Protein AF-A0A7S2M5R1-F1 (afdb_monomer_lite)

pLDDT: mean 70.72, std 20.86, range [34.5, 96.44]

Foldseek 3Di:
DPPPDPQPVVSVVVVVCVVCPHPPRDDPPDDDPDDPVPPCLPLNVLVVLLVVLQCQLVDDDPDDCVDPVNVVRNVVSVVVSVVSVVVSLVVLLDDPPPPDDPPDPDQPDDDPPQSSLCSLLSLLQVLSNDLVNSLVVCVVPVVSQPDAGSVRDGSLCSLCVHPPDDDDDDDDDDPDPPPPSPPSSNCSSVVD

Radius of gyration: 20.77 Å; chains: 1; bounding box: 58×42×58 Å

Secondary structure (DSSP, 8-state):
--TTSPPPHHHHHHHHHHHTTGGG-----------TTSS--HHHHHHHHHHHHHHHHT---SS-TTSHHHHHHHHHHHHHHHHHHHHHHHHHS----TT-----TTS----TTTTTTTHHHHHHHTS---HHHHHHHHHH-HHHHT---TTS--HHHHHTTTT--S---S-S------TTS-HHHHHHHHH-

Sequence (192 aa):
DDCEQPLGPTAEFVKLLVDKGGASAQPSARGERRSPEDDDDVLAMLYRRFVRQFDQSERFFEGDNSRPEVVSHREKFKNAAVNTFNIIELLLRQPKTTGAAPSSPGGAAGNDGDLDYLLVHNAVRSGTCAPDLLRYIVETNLEKVAEKDSRGNLPLHYAAGYGESTTSNGDSAPVASPEAYSKYVIDELLYA

Structure (mmCIF, N/CA/C/O backbone):
data_AF-A0A7S2M5R1-F1
#
_entry.id   AF-A0A7S2M5R1-F1
#
loop_
_atom_site.group_PDB
_atom_site.id
_atom_site.type_symbol
_atom_site.label_atom_id
_atom_site.label_alt_id
_atom_site.label_comp_id
_atom_site.label_asym_id
_atom_site.label_entity_id
_atom_site.label_seq_id
_atom_site.pdbx_PDB_ins_code
_atom_site.Cartn_x
_atom_site.Cartn_y
_atom_site.Cartn_z
_atom_site.occupancy
_atom_site.B_iso_or_equiv
_atom_site.auth_seq_id
_atom_site.auth_comp_id
_atom_site.auth_asym_id
_atom_site.auth_atom_id
_atom_site.pdbx_PDB_model_num
ATOM 1 N N . ASP A 1 1 ? 3.025 -4.740 40.627 1.00 39.28 1 ASP A N 1
ATOM 2 C CA . ASP A 1 1 ? 3.130 -6.008 39.886 1.00 39.28 1 ASP A CA 1
ATOM 3 C C . ASP A 1 1 ? 2.649 -5.854 38.449 1.00 39.28 1 ASP A C 1
ATOM 5 O O . ASP A 1 1 ? 1.694 -6.498 38.048 1.00 39.28 1 ASP A O 1
ATOM 9 N N . ASP A 1 2 ? 3.329 -5.022 37.653 1.00 45.94 2 ASP A N 1
ATOM 10 C CA . ASP A 1 2 ? 3.066 -4.890 36.204 1.00 45.94 2 ASP A CA 1
ATOM 11 C C . ASP A 1 2 ? 4.055 -5.728 35.363 1.00 45.94 2 ASP A C 1
ATOM 13 O O . ASP A 1 2 ? 4.188 -5.547 34.156 1.00 45.94 2 ASP A O 1
ATOM 17 N N . CYS A 1 3 ? 4.782 -6.650 36.004 1.00 44.66 3 CYS A N 1
ATOM 18 C CA . CYS A 1 3 ? 5.886 -7.403 35.400 1.00 44.66 3 CYS A CA 1
ATOM 19 C C . CYS A 1 3 ? 5.456 -8.688 34.667 1.00 44.66 3 CYS A C 1
ATOM 21 O O . CYS A 1 3 ? 6.320 -9.407 34.174 1.00 44.66 3 CYS A O 1
ATOM 23 N N . GLU A 1 4 ? 4.155 -8.989 34.584 1.00 54.41 4 GLU A N 1
ATOM 24 C CA . GLU A 1 4 ? 3.645 -10.254 34.021 1.00 54.41 4 GLU A CA 1
ATOM 25 C C . GLU A 1 4 ? 2.721 -10.081 32.804 1.00 54.41 4 GLU A C 1
ATOM 27 O O . GLU A 1 4 ? 1.967 -10.987 32.453 1.00 54.41 4 GLU A O 1
ATOM 32 N N . GLN A 1 5 ? 2.766 -8.939 32.111 1.00 57.59 5 GLN A N 1
ATOM 33 C CA . GLN A 1 5 ? 2.145 -8.868 30.787 1.00 57.59 5 GLN A CA 1
ATOM 34 C C . GLN A 1 5 ? 3.084 -9.482 29.741 1.00 57.59 5 GLN A C 1
ATOM 36 O O . GLN A 1 5 ? 4.237 -9.053 29.643 1.00 57.59 5 GLN A O 1
ATOM 41 N N . PRO A 1 6 ? 2.623 -10.471 28.947 1.00 57.69 6 PRO A N 1
ATOM 42 C CA . PRO A 1 6 ? 3.432 -11.018 27.870 1.00 57.69 6 PRO A CA 1
ATOM 43 C C . PRO A 1 6 ? 3.812 -9.875 26.931 1.00 57.69 6 PRO A C 1
ATOM 45 O O . PRO A 1 6 ? 2.956 -9.101 26.491 1.00 57.69 6 PRO A O 1
ATOM 48 N N . LEU A 1 7 ? 5.114 -9.749 26.675 1.00 64.06 7 LEU A N 1
ATOM 49 C CA . LEU A 1 7 ? 5.668 -8.756 25.765 1.00 64.06 7 LEU A CA 1
ATOM 50 C C . LEU A 1 7 ? 4.909 -8.864 24.442 1.00 64.06 7 LEU A C 1
ATOM 52 O O . LEU A 1 7 ? 4.885 -9.914 23.807 1.00 64.06 7 LEU A O 1
ATOM 56 N N . GLY A 1 8 ? 4.224 -7.785 24.055 1.00 66.00 8 GLY A N 1
ATOM 57 C CA . GLY A 1 8 ? 3.479 -7.775 22.803 1.00 66.00 8 GLY A CA 1
ATOM 58 C C . GLY A 1 8 ? 4.409 -8.091 21.623 1.00 66.00 8 GLY A C 1
ATOM 59 O O . GLY A 1 8 ? 5.607 -7.820 21.701 1.00 66.00 8 GLY A O 1
ATOM 60 N N . PRO A 1 9 ? 3.883 -8.581 20.493 1.00 69.88 9 PRO A N 1
ATOM 61 C CA . PRO A 1 9 ? 4.695 -9.033 19.358 1.00 69.88 9 PRO A CA 1
ATOM 62 C C . PRO A 1 9 ? 5.650 -7.955 18.814 1.00 69.88 9 PRO A C 1
ATOM 64 O O . PRO A 1 9 ? 6.699 -8.264 18.261 1.00 69.88 9 PRO A O 1
ATOM 67 N N . THR A 1 10 ? 5.339 -6.669 19.017 1.00 65.88 10 THR A N 1
ATOM 68 C CA . THR A 1 10 ? 6.260 -5.560 18.720 1.00 65.88 10 THR A CA 1
ATOM 69 C C . THR A 1 10 ? 7.500 -5.568 19.617 1.00 65.88 10 THR A C 1
ATOM 71 O O . THR A 1 10 ? 8.597 -5.315 19.139 1.00 65.88 10 THR A O 1
ATOM 74 N N . ALA A 1 11 ? 7.342 -5.839 20.911 1.00 71.00 11 ALA A N 1
ATOM 75 C CA . ALA A 1 11 ? 8.450 -5.892 21.855 1.00 71.00 11 ALA A CA 1
ATOM 76 C C . ALA A 1 11 ? 9.324 -7.132 21.618 1.00 71.00 11 ALA A C 1
ATOM 78 O O . ALA A 1 11 ? 10.545 -7.033 21.703 1.00 71.00 11 ALA A O 1
ATOM 79 N N . GLU A 1 12 ? 8.725 -8.262 21.227 1.00 74.50 12 GLU A N 1
ATOM 80 C CA . GLU A 1 12 ? 9.483 -9.434 20.770 1.00 74.50 12 GLU A CA 1
ATOM 81 C C . GLU A 1 12 ? 10.249 -9.155 19.474 1.00 74.50 12 GLU A C 1
ATOM 83 O O . GLU A 1 12 ? 11.421 -9.506 19.369 1.00 74.50 12 GLU A O 1
ATOM 88 N N . PHE A 1 13 ? 9.636 -8.456 18.515 1.00 68.38 13 PHE A N 1
ATOM 89 C CA . PHE A 1 13 ? 10.297 -8.057 17.272 1.00 68.38 13 PHE A CA 1
ATOM 90 C C . PHE A 1 13 ? 11.462 -7.086 17.512 1.00 68.38 13 PHE A C 1
ATOM 92 O O . PHE A 1 13 ? 12.541 -7.268 16.955 1.00 68.38 13 PHE A O 1
ATOM 99 N N . VAL A 1 14 ? 11.282 -6.088 18.385 1.00 73.38 14 VAL A N 1
ATOM 100 C CA . VAL A 1 14 ? 12.353 -5.157 18.780 1.00 73.38 14 VAL A CA 1
ATOM 101 C C . VAL A 1 14 ? 13.473 -5.898 19.507 1.00 73.38 14 VAL A C 1
ATOM 103 O O . VAL A 1 14 ? 14.641 -5.651 19.224 1.00 73.38 14 VAL A O 1
ATOM 106 N N . LYS A 1 15 ? 13.139 -6.846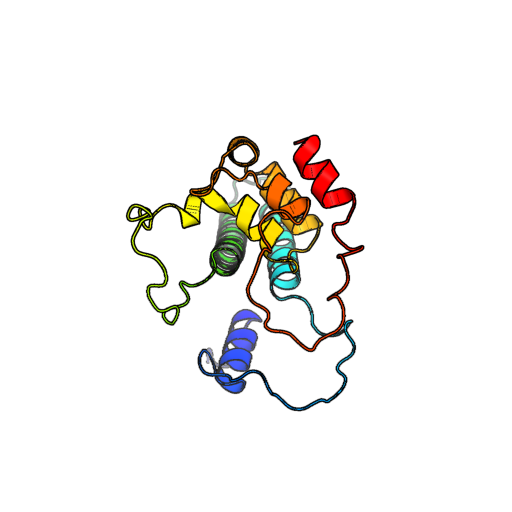 20.388 1.00 74.75 15 LYS A N 1
ATOM 107 C CA . LYS A 1 15 ? 14.126 -7.697 21.057 1.00 74.75 15 LYS A CA 1
ATOM 108 C C . LYS A 1 15 ? 14.905 -8.546 20.051 1.00 74.75 15 LYS A C 1
ATOM 110 O O . LYS A 1 15 ? 16.126 -8.552 20.099 1.00 74.75 15 LYS A O 1
ATOM 115 N N . LEU A 1 16 ? 14.225 -9.170 19.089 1.00 75.12 16 LEU A N 1
ATOM 116 C CA . LEU A 1 16 ? 14.856 -9.941 18.015 1.00 75.12 16 LEU A CA 1
ATOM 117 C C . LEU A 1 16 ? 15.790 -9.075 17.154 1.00 75.12 16 LEU A C 1
ATOM 119 O O . LEU A 1 16 ? 16.879 -9.515 16.795 1.00 75.12 16 LEU A O 1
ATOM 123 N N . LEU A 1 17 ? 15.376 -7.848 16.831 1.00 70.69 17 LEU A N 1
ATOM 124 C CA . LEU A 1 17 ? 16.196 -6.872 16.109 1.00 70.69 17 LEU A CA 1
ATOM 125 C C . LEU A 1 17 ? 17.452 -6.503 16.898 1.00 70.69 17 LEU A C 1
ATOM 127 O O . LEU A 1 17 ? 18.535 -6.481 16.324 1.00 70.69 17 LEU A O 1
ATOM 131 N N . VAL A 1 18 ? 17.324 -6.250 18.201 1.00 75.06 18 VAL A N 1
ATOM 132 C CA . VAL A 1 18 ? 18.458 -5.954 19.091 1.00 75.06 18 VAL A CA 1
ATOM 133 C C . VAL A 1 18 ? 19.394 -7.161 19.202 1.00 75.06 18 VAL A C 1
ATOM 135 O O . VAL A 1 18 ? 20.601 -7.006 19.021 1.00 75.06 18 VAL A O 1
ATOM 138 N N . ASP A 1 19 ? 18.846 -8.362 19.398 1.00 73.88 19 ASP A N 1
ATOM 139 C CA . ASP A 1 19 ? 19.603 -9.613 19.522 1.00 73.88 19 ASP A CA 1
ATOM 140 C C . ASP A 1 19 ? 20.348 -9.973 18.223 1.00 73.88 19 ASP A C 1
ATOM 142 O O . ASP A 1 19 ? 21.445 -10.530 18.267 1.00 73.88 19 ASP A O 1
ATOM 146 N N . LYS A 1 20 ? 19.802 -9.611 17.053 1.00 67.94 20 LYS A N 1
ATOM 147 C CA . LYS A 1 20 ? 20.455 -9.795 15.743 1.00 67.94 20 LYS A CA 1
ATOM 148 C C . LYS A 1 20 ? 21.445 -8.687 15.364 1.00 67.94 20 LYS A C 1
ATOM 150 O O . LYS A 1 20 ? 21.995 -8.742 14.267 1.00 67.94 20 LYS A O 1
ATOM 155 N N . GLY A 1 21 ? 21.722 -7.726 16.248 1.00 64.75 21 GLY A N 1
ATOM 156 C CA . GLY A 1 21 ? 22.720 -6.673 16.019 1.00 64.75 21 GLY A CA 1
ATOM 157 C C . GLY A 1 21 ? 22.151 -5.343 15.518 1.00 64.75 21 GLY A C 1
ATOM 158 O O . GLY A 1 21 ? 22.902 -4.495 15.045 1.00 64.75 21 GLY A O 1
ATOM 159 N N . GLY A 1 22 ? 20.840 -5.129 15.626 1.00 67.56 22 GLY A N 1
ATOM 160 C CA . GLY A 1 22 ? 20.180 -3.870 15.282 1.00 67.56 22 GLY A CA 1
ATOM 161 C C . GLY A 1 22 ? 20.536 -3.370 13.878 1.00 67.56 22 GLY A C 1
ATOM 162 O O . GLY A 1 22 ? 20.629 -4.141 12.927 1.00 67.56 22 GLY A O 1
ATOM 163 N N . ALA A 1 23 ? 20.771 -2.062 13.753 1.00 55.91 23 ALA A N 1
ATOM 164 C CA . ALA A 1 23 ? 21.155 -1.416 12.494 1.00 55.91 23 ALA A CA 1
ATOM 165 C C . ALA A 1 23 ? 22.610 -1.695 12.050 1.00 55.91 23 ALA A C 1
ATOM 167 O O . ALA A 1 23 ? 23.016 -1.225 10.989 1.00 55.91 23 ALA A O 1
ATOM 168 N N . SER A 1 24 ? 23.406 -2.424 12.844 1.00 54.50 24 SER A N 1
ATOM 169 C CA . SER A 1 24 ? 24.797 -2.788 12.530 1.00 54.50 24 SER A CA 1
ATOM 170 C C . SER A 1 24 ? 24.979 -4.270 12.184 1.00 54.50 24 SER A C 1
ATOM 172 O O . SER A 1 24 ? 26.112 -4.717 11.987 1.00 54.50 24 SER A O 1
ATOM 174 N N . ALA A 1 25 ? 23.884 -5.030 12.080 1.00 48.66 25 ALA A N 1
ATOM 175 C CA . ALA A 1 25 ? 23.907 -6.419 11.650 1.00 48.66 25 ALA A CA 1
ATOM 176 C C . ALA A 1 25 ? 24.479 -6.524 10.226 1.00 48.66 25 ALA A C 1
ATOM 178 O O . ALA A 1 25 ? 23.844 -6.128 9.249 1.00 48.66 25 ALA A O 1
ATOM 179 N N . GLN A 1 26 ? 25.695 -7.059 10.096 1.00 45.69 26 GLN A N 1
ATOM 180 C CA . GLN A 1 26 ? 26.220 -7.444 8.789 1.00 45.69 26 GLN A CA 1
ATOM 181 C C . GLN A 1 26 ? 25.389 -8.620 8.254 1.00 45.69 26 GLN A C 1
ATOM 183 O O . GLN A 1 26 ? 25.098 -9.544 9.024 1.00 45.69 26 GLN A O 1
ATOM 188 N N . PRO A 1 27 ? 25.020 -8.635 6.958 1.00 41.72 27 PRO A N 1
ATOM 189 C CA . PRO A 1 27 ? 24.400 -9.810 6.367 1.00 41.72 27 PRO A CA 1
ATOM 190 C C . PRO A 1 27 ? 25.356 -10.982 6.580 1.00 41.72 27 PRO A C 1
ATOM 192 O O . PRO A 1 27 ? 26.533 -10.904 6.227 1.00 41.72 27 PRO A O 1
ATOM 195 N N . SER A 1 28 ? 24.875 -12.043 7.232 1.00 40.75 28 SER A N 1
ATOM 196 C CA . SER A 1 28 ? 25.678 -13.239 7.464 1.00 40.75 28 SER A CA 1
ATOM 197 C C . SER A 1 28 ? 26.062 -13.840 6.118 1.00 40.75 28 SER A C 1
ATOM 199 O O . SER A 1 28 ? 25.308 -14.593 5.511 1.00 40.75 28 SER A O 1
ATOM 201 N N . ALA A 1 29 ? 27.268 -13.512 5.664 1.00 46.94 29 ALA A N 1
ATOM 202 C CA . ALA A 1 29 ? 27.971 -14.221 4.618 1.00 46.94 29 ALA A CA 1
ATOM 203 C C . ALA A 1 29 ? 28.413 -15.578 5.177 1.00 46.94 29 ALA A C 1
ATOM 205 O O . ALA A 1 29 ? 29.576 -15.786 5.521 1.00 46.94 29 ALA A O 1
ATOM 206 N N . ARG A 1 30 ? 27.474 -16.516 5.321 1.00 35.19 30 ARG A N 1
ATOM 207 C CA . ARG A 1 30 ? 27.816 -17.931 5.442 1.00 35.19 30 ARG A CA 1
ATOM 208 C C . ARG A 1 30 ? 26.654 -18.785 4.969 1.00 35.19 30 ARG A C 1
ATOM 210 O O . ARG A 1 30 ? 25.589 -18.790 5.573 1.00 35.19 30 ARG A O 1
ATOM 217 N N . GLY A 1 31 ? 26.891 -19.465 3.851 1.00 43.97 31 GLY A N 1
ATOM 218 C CA . GLY A 1 31 ? 25.941 -20.338 3.183 1.00 43.97 31 GLY A CA 1
ATOM 219 C C . GLY A 1 31 ? 25.495 -21.503 4.056 1.00 43.97 31 GLY A C 1
ATOM 220 O O . GLY A 1 31 ? 26.084 -22.578 4.022 1.00 43.97 31 GLY A O 1
ATOM 221 N N . GLU A 1 32 ? 24.397 -21.298 4.763 1.00 36.75 32 GLU A N 1
ATOM 222 C CA . GLU A 1 32 ? 23.395 -22.332 4.960 1.00 36.75 32 GLU A CA 1
ATOM 223 C C . GLU A 1 32 ? 22.275 -22.030 3.966 1.00 36.75 32 GLU A C 1
ATOM 225 O O . GLU A 1 32 ? 21.751 -20.917 3.933 1.00 36.75 32 GLU A O 1
ATOM 230 N N . ARG A 1 33 ? 21.949 -23.002 3.107 1.00 42.72 33 ARG A N 1
ATOM 231 C CA . ARG A 1 33 ? 20.730 -22.979 2.292 1.00 42.72 33 ARG A CA 1
ATOM 232 C C . ARG A 1 33 ? 19.543 -22.871 3.250 1.00 42.72 33 ARG A C 1
ATOM 234 O O . ARG A 1 33 ? 19.064 -23.886 3.744 1.00 42.72 33 ARG A O 1
ATOM 241 N N . ARG A 1 34 ? 19.100 -21.649 3.533 1.00 37.66 34 ARG A N 1
ATOM 242 C CA . ARG A 1 34 ? 17.739 -21.405 3.998 1.00 37.66 34 ARG A CA 1
ATOM 243 C C . ARG A 1 34 ? 16.834 -21.568 2.790 1.00 37.66 34 ARG A C 1
ATOM 245 O O . ARG A 1 34 ? 17.181 -21.123 1.694 1.00 37.66 34 ARG A O 1
ATOM 252 N N . SER A 1 35 ? 15.750 -22.307 2.965 1.00 40.09 35 SER A N 1
ATOM 253 C CA . SER A 1 35 ? 14.753 -22.479 1.921 1.00 40.09 35 SER A CA 1
ATOM 254 C C . SER A 1 35 ? 14.231 -21.089 1.536 1.00 40.09 35 SER A C 1
ATOM 256 O O . SER A 1 35 ? 13.952 -20.298 2.434 1.00 40.09 35 SER A O 1
ATOM 258 N N . PRO A 1 36 ? 14.061 -20.774 0.242 1.00 48.28 36 PRO A N 1
ATOM 259 C CA . PRO A 1 36 ? 13.483 -19.498 -0.199 1.00 48.28 36 PRO A CA 1
ATOM 260 C C . PRO A 1 36 ? 12.025 -19.293 0.263 1.00 48.28 36 PRO A C 1
ATOM 262 O O . PRO A 1 36 ? 11.433 -18.261 -0.021 1.00 48.28 36 PRO A O 1
ATOM 265 N N . GLU A 1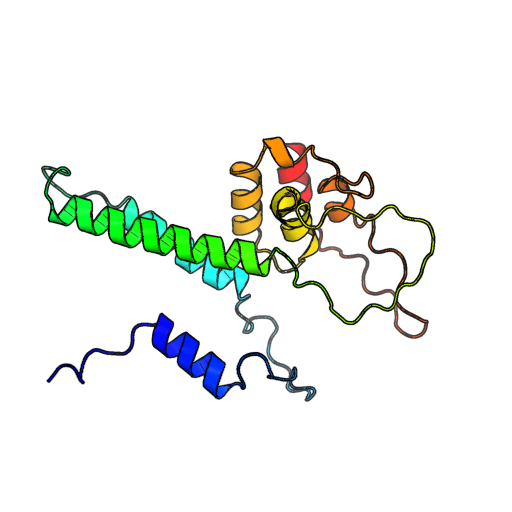 37 ? 11.449 -20.278 0.956 1.00 47.06 37 GLU A N 1
ATOM 266 C CA . GLU A 1 37 ? 10.102 -20.271 1.528 1.00 47.06 37 GLU A CA 1
ATOM 267 C C . GLU A 1 37 ? 10.066 -19.778 2.991 1.00 47.06 37 GLU A C 1
ATOM 269 O O . GLU A 1 37 ? 8.983 -19.492 3.490 1.00 47.06 37 GLU A O 1
ATOM 274 N N . ASP A 1 38 ? 11.219 -19.660 3.672 1.00 46.16 38 ASP A N 1
ATOM 275 C CA . ASP A 1 38 ? 11.298 -19.333 5.111 1.00 46.16 38 ASP A CA 1
ATOM 276 C C . ASP A 1 38 ? 11.709 -17.877 5.409 1.00 46.16 38 ASP A C 1
ATOM 278 O O . ASP A 1 38 ? 11.632 -17.428 6.557 1.00 46.16 38 ASP A O 1
ATOM 282 N N . ASP A 1 39 ? 12.146 -17.122 4.400 1.00 49.47 39 ASP A N 1
ATOM 283 C CA . ASP A 1 39 ? 12.351 -15.681 4.536 1.00 49.47 39 ASP A CA 1
ATOM 284 C C . ASP A 1 39 ? 11.009 -14.991 4.267 1.00 49.47 39 ASP A C 1
ATOM 286 O O . ASP A 1 39 ? 10.754 -14.487 3.176 1.00 49.47 39 ASP A O 1
ATOM 290 N N . ASP A 1 40 ? 10.128 -15.015 5.272 1.00 55.69 40 ASP A N 1
ATOM 291 C CA . ASP A 1 40 ? 8.932 -14.175 5.312 1.00 55.69 40 ASP A CA 1
ATOM 292 C C . ASP A 1 40 ? 9.346 -12.734 4.966 1.00 55.69 40 ASP A C 1
ATOM 294 O O . ASP A 1 40 ? 9.978 -12.040 5.773 1.00 55.69 40 ASP A O 1
ATOM 298 N N . ASP A 1 41 ? 9.026 -12.301 3.744 1.00 77.50 41 ASP A N 1
ATOM 299 C CA . ASP A 1 41 ? 9.387 -10.980 3.250 1.00 77.50 41 ASP A CA 1
ATOM 300 C C . ASP A 1 41 ? 8.868 -9.936 4.241 1.00 77.50 41 ASP A C 1
ATOM 302 O O . ASP A 1 41 ? 7.676 -9.892 4.569 1.00 77.50 41 ASP A O 1
ATOM 306 N N . VAL A 1 42 ? 9.775 -9.114 4.774 1.00 85.75 42 VAL A N 1
ATOM 307 C CA . VAL A 1 42 ? 9.464 -8.137 5.825 1.00 85.75 42 VAL A CA 1
ATOM 308 C C . VAL A 1 42 ? 8.292 -7.250 5.399 1.00 85.75 42 VAL A C 1
ATOM 310 O O . VAL A 1 42 ? 7.425 -6.942 6.221 1.00 85.75 42 VAL A O 1
ATOM 313 N N . LEU A 1 43 ? 8.218 -6.890 4.113 1.00 87.88 43 LEU A N 1
ATOM 314 C CA . LEU A 1 43 ? 7.111 -6.111 3.563 1.00 87.88 43 LEU A CA 1
ATOM 315 C C . LEU A 1 43 ? 5.801 -6.905 3.551 1.00 87.88 43 LEU A C 1
ATOM 317 O O . LEU A 1 43 ? 4.765 -6.366 3.941 1.00 87.88 43 LEU A O 1
ATOM 321 N N . ALA A 1 44 ? 5.834 -8.187 3.181 1.00 86.88 44 ALA A N 1
ATOM 322 C CA . ALA A 1 44 ? 4.657 -9.055 3.208 1.00 86.88 44 ALA A CA 1
ATOM 323 C C . ALA A 1 44 ? 4.129 -9.255 4.639 1.00 86.88 44 ALA A C 1
ATOM 325 O O . ALA A 1 44 ? 2.920 -9.191 4.879 1.00 86.88 44 ALA A O 1
ATOM 326 N N . MET A 1 45 ? 5.022 -9.419 5.616 1.00 90.81 45 MET A N 1
ATOM 327 C CA . MET A 1 45 ? 4.656 -9.547 7.028 1.00 90.81 45 MET A CA 1
ATOM 328 C C . MET A 1 45 ? 4.045 -8.270 7.595 1.00 90.81 45 MET A C 1
ATOM 330 O O . MET A 1 45 ? 3.024 -8.318 8.293 1.00 90.81 45 MET A O 1
ATOM 334 N N . LEU A 1 46 ? 4.641 -7.119 7.282 1.00 92.62 46 LEU A N 1
ATOM 335 C CA . LEU A 1 46 ? 4.090 -5.826 7.670 1.00 92.62 46 LEU A CA 1
ATOM 336 C C . LEU A 1 46 ? 2.740 -5.579 6.997 1.00 92.62 46 LEU A C 1
ATOM 338 O O . LEU A 1 46 ? 1.813 -5.135 7.670 1.00 92.62 46 LEU A O 1
ATOM 342 N N . TYR A 1 47 ? 2.584 -5.935 5.721 1.00 93.12 47 TYR A N 1
ATOM 343 C CA . TYR A 1 47 ? 1.309 -5.801 5.025 1.00 93.12 47 TYR A CA 1
ATOM 344 C C . TYR A 1 47 ? 0.227 -6.702 5.634 1.00 93.12 47 TYR A C 1
ATOM 346 O O . TYR A 1 47 ? -0.865 -6.236 5.952 1.00 93.12 47 TYR A O 1
ATOM 354 N N . ARG A 1 48 ? 0.540 -7.967 5.939 1.00 93.88 48 ARG A N 1
ATOM 355 C CA . ARG A 1 48 ? -0.393 -8.870 6.634 1.00 93.88 48 ARG A CA 1
ATOM 356 C C . ARG A 1 48 ? -0.809 -8.328 8.002 1.00 93.88 48 ARG A C 1
ATOM 358 O O . ARG A 1 48 ? -1.961 -8.480 8.417 1.00 93.88 48 ARG A O 1
ATOM 365 N N . ARG A 1 49 ? 0.124 -7.704 8.726 1.00 94.62 49 ARG A N 1
ATOM 366 C CA . ARG A 1 49 ? -0.164 -7.027 9.995 1.00 94.62 49 ARG A CA 1
ATOM 367 C C . ARG A 1 49 ? -1.068 -5.812 9.789 1.00 94.62 49 ARG A C 1
ATOM 369 O O . ARG A 1 49 ? -2.016 -5.660 10.557 1.00 94.62 49 ARG A O 1
ATOM 376 N N . PHE A 1 50 ? -0.787 -4.993 8.778 1.00 96.44 50 PHE A N 1
ATOM 377 C CA . PHE A 1 50 ? -1.603 -3.843 8.398 1.00 96.44 50 PHE A CA 1
ATOM 378 C C . PHE A 1 50 ? -3.047 -4.273 8.121 1.00 96.44 50 PHE A C 1
ATOM 380 O O . PHE A 1 50 ? -3.947 -3.756 8.776 1.00 96.44 50 PHE A O 1
ATOM 387 N N . VAL A 1 51 ? -3.258 -5.285 7.271 1.00 95.31 51 VAL A N 1
ATOM 388 C CA . VAL A 1 51 ? -4.596 -5.805 6.938 1.00 95.31 51 VAL A CA 1
ATOM 389 C C . VAL A 1 51 ? -5.343 -6.242 8.198 1.00 95.31 51 VAL A C 1
ATOM 391 O O . VAL A 1 51 ? -6.447 -5.782 8.452 1.00 95.31 51 VAL A O 1
ATOM 394 N N . ARG A 1 52 ? -4.711 -7.030 9.080 1.00 96.44 52 ARG A N 1
ATOM 395 C CA . ARG A 1 52 ? -5.349 -7.464 10.340 1.00 96.44 52 ARG A CA 1
ATOM 396 C C . ARG A 1 52 ? -5.746 -6.302 11.251 1.00 96.44 52 ARG A C 1
ATOM 398 O O . ARG A 1 52 ? -6.765 -6.368 11.932 1.00 96.44 52 ARG A O 1
ATOM 405 N N . GLN A 1 53 ? -4.911 -5.268 11.333 1.00 96.31 53 GLN A N 1
ATOM 406 C CA . GLN A 1 53 ? -5.202 -4.085 12.145 1.00 96.31 53 GLN A CA 1
ATOM 407 C C . GLN A 1 53 ? -6.311 -3.246 11.510 1.00 96.31 53 GLN A C 1
ATOM 409 O O . GLN A 1 53 ? -7.175 -2.750 12.228 1.00 96.31 53 GLN A O 1
ATOM 414 N N . PHE A 1 54 ? -6.304 -3.126 10.185 1.00 94.81 54 PHE A N 1
ATOM 415 C CA . PHE A 1 54 ? -7.336 -2.446 9.422 1.00 94.81 54 PHE A CA 1
ATOM 416 C C . PHE A 1 54 ? -8.693 -3.142 9.593 1.00 94.81 54 PHE A C 1
ATOM 418 O O . PHE A 1 54 ? -9.630 -2.504 10.069 1.00 94.81 54 PHE A O 1
ATOM 425 N N . ASP A 1 55 ? -8.764 -4.460 9.393 1.00 95.50 55 ASP A N 1
ATOM 426 C CA . ASP A 1 55 ? -9.975 -5.265 9.606 1.00 95.50 55 ASP A CA 1
ATOM 427 C C . ASP A 1 55 ? -10.516 -5.107 11.032 1.00 95.50 55 ASP A C 1
ATOM 429 O O . ASP A 1 55 ? -11.715 -4.951 11.264 1.00 95.50 55 ASP A O 1
ATOM 433 N N . GLN A 1 56 ? -9.621 -5.098 12.024 1.00 93.50 56 GLN A N 1
ATOM 434 C CA . GLN A 1 56 ? -10.015 -4.896 13.411 1.00 93.50 56 GLN A CA 1
ATOM 435 C C . GLN A 1 56 ? -10.543 -3.473 13.651 1.00 93.50 56 GLN A C 1
ATOM 437 O O . GLN A 1 56 ? -11.448 -3.282 14.464 1.00 93.50 56 GLN A O 1
ATOM 442 N N . SER A 1 57 ? -10.019 -2.472 12.944 1.00 93.69 57 SER A N 1
ATOM 443 C CA . SER A 1 57 ? -10.535 -1.102 13.000 1.00 93.69 57 SER A CA 1
ATOM 444 C C . SER A 1 57 ? -11.918 -0.970 12.355 1.00 93.69 57 SER A C 1
ATOM 446 O O . SER A 1 57 ? -12.725 -0.165 12.815 1.00 93.69 57 SER A O 1
ATOM 448 N N . GLU A 1 58 ? -12.228 -1.808 11.366 1.00 91.50 58 GLU A N 1
ATOM 449 C CA . GLU A 1 58 ? -13.524 -1.845 10.678 1.00 91.50 58 GLU A CA 1
ATOM 450 C C . GLU A 1 58 ? -14.507 -2.856 11.278 1.00 91.50 58 GLU A C 1
ATOM 452 O O . GLU A 1 58 ? -15.644 -2.984 10.821 1.00 91.50 58 GLU A O 1
ATOM 457 N N . ARG A 1 59 ? -14.107 -3.547 12.351 1.00 91.75 59 ARG A N 1
ATOM 458 C CA . ARG A 1 59 ? -14.934 -4.556 13.005 1.00 91.75 59 ARG A CA 1
ATOM 459 C C . ARG A 1 59 ? -16.319 -4.000 13.352 1.00 91.75 59 ARG A C 1
ATOM 461 O O . ARG A 1 59 ? -16.471 -2.962 14.011 1.00 91.75 59 ARG A O 1
ATOM 468 N N . PHE A 1 60 ? -17.340 -4.744 12.939 1.00 89.38 60 PHE A N 1
ATOM 469 C CA . PHE A 1 60 ? -18.722 -4.481 13.314 1.00 89.38 60 PHE A CA 1
ATOM 470 C C . PHE A 1 60 ? -18.963 -4.905 14.762 1.00 89.38 60 PHE A C 1
ATOM 472 O O . PHE A 1 60 ? -18.591 -6.005 15.177 1.00 89.38 60 PHE A O 1
ATOM 479 N N . PHE A 1 61 ? -19.593 -4.014 15.521 1.00 90.75 61 PHE A N 1
ATOM 480 C CA . PHE A 1 61 ? -20.082 -4.290 16.863 1.00 90.75 61 PHE A CA 1
ATOM 481 C C . PHE A 1 61 ? -21.605 -4.338 16.817 1.00 90.75 61 PHE A C 1
ATOM 483 O O . PHE A 1 61 ? -22.238 -3.615 16.048 1.00 90.75 61 PHE A O 1
ATOM 490 N N . GLU A 1 62 ? -22.192 -5.228 17.609 1.00 91.38 62 GLU A N 1
ATOM 491 C CA . GLU A 1 62 ? -23.642 -5.288 17.750 1.00 91.38 62 GLU A CA 1
ATOM 492 C C . GLU A 1 62 ? -24.142 -4.101 18.585 1.00 91.38 62 GLU A C 1
ATOM 494 O O . GLU A 1 62 ? -23.532 -3.717 19.588 1.00 91.38 62 GLU A O 1
ATOM 499 N N . GLY A 1 63 ? -25.287 -3.544 18.188 1.00 90.62 63 GLY A N 1
ATOM 500 C CA . GLY A 1 63 ? -25.912 -2.411 18.868 1.00 90.62 63 GLY A CA 1
ATOM 501 C C . GLY A 1 63 ? -25.350 -1.054 18.438 1.00 90.62 63 GLY A C 1
ATOM 502 O O . GLY A 1 63 ? -25.072 -0.824 17.263 1.00 90.62 63 GLY A O 1
ATOM 503 N N . ASP A 1 64 ? -25.260 -0.121 19.389 1.00 89.94 64 ASP A N 1
ATOM 504 C CA . ASP A 1 64 ? -24.831 1.253 19.123 1.00 89.94 64 ASP A CA 1
ATOM 505 C C . ASP A 1 64 ? -23.304 1.360 18.976 1.00 89.94 64 ASP A C 1
ATOM 507 O O . ASP A 1 64 ? -22.549 1.178 19.933 1.00 89.94 64 ASP A O 1
ATOM 511 N N . ASN A 1 65 ? -22.850 1.722 17.777 1.00 89.06 65 ASN A N 1
ATOM 512 C CA . ASN A 1 65 ? -21.433 1.916 17.466 1.00 89.06 65 ASN A CA 1
ATOM 513 C C . ASN A 1 65 ? -20.873 3.263 17.949 1.00 89.06 65 ASN A C 1
ATOM 515 O O . ASN A 1 65 ? -19.675 3.504 17.806 1.00 89.06 65 ASN A O 1
ATOM 519 N N . SER A 1 66 ? -21.707 4.126 18.532 1.00 92.06 66 SER A N 1
ATOM 520 C CA . SER A 1 66 ? -21.289 5.411 19.112 1.00 92.06 66 SER A CA 1
ATOM 521 C C . SER A 1 66 ? -20.739 5.268 20.535 1.00 92.06 66 SER A C 1
ATOM 523 O O . SER A 1 66 ? -20.254 6.240 21.116 1.00 92.06 66 SER A O 1
ATOM 525 N N . ARG A 1 67 ? -20.807 4.060 21.111 1.00 94.12 67 ARG A N 1
ATOM 526 C CA . ARG A 1 67 ? -20.304 3.757 22.454 1.00 94.12 67 ARG A CA 1
ATOM 527 C C . ARG A 1 67 ? -18.798 4.046 22.560 1.00 94.12 67 ARG A C 1
ATOM 529 O O . ARG A 1 67 ? -18.045 3.690 21.646 1.00 94.12 67 ARG A O 1
ATOM 536 N N . PRO A 1 68 ? -18.329 4.635 23.674 1.00 94.44 68 PRO A N 1
ATOM 537 C CA . PRO A 1 68 ? -16.944 5.089 23.806 1.00 94.44 68 PRO A CA 1
ATOM 538 C C . PRO A 1 68 ? -15.920 3.955 23.655 1.00 94.44 68 PRO A C 1
ATOM 540 O O . PRO A 1 68 ? -14.856 4.157 23.077 1.00 94.44 68 PRO A O 1
ATOM 543 N N . GLU A 1 69 ? -16.244 2.743 24.099 1.00 93.31 69 GLU A N 1
ATOM 544 C CA . GLU A 1 69 ? -15.410 1.552 23.935 1.00 93.31 69 GLU A CA 1
ATOM 545 C C . GLU A 1 69 ? -15.261 1.121 22.469 1.00 93.31 69 GLU A C 1
ATOM 547 O O . GLU A 1 69 ? -14.177 0.698 22.067 1.00 93.31 69 GLU A O 1
ATOM 552 N N . VAL A 1 70 ? -16.311 1.269 21.653 1.00 94.00 70 VAL A N 1
ATOM 553 C CA . VAL A 1 70 ? -16.271 0.955 20.217 1.00 94.00 70 VAL A CA 1
ATOM 554 C C . VAL A 1 70 ? -15.436 2.003 19.493 1.00 94.00 70 VAL A C 1
ATOM 556 O O . VAL A 1 70 ? -14.553 1.652 18.713 1.00 94.00 70 VAL A O 1
ATOM 559 N N . VAL A 1 71 ? -15.653 3.283 19.799 1.00 93.69 71 VAL A N 1
ATOM 560 C CA . VAL A 1 71 ? -14.871 4.389 19.229 1.00 93.69 71 VAL A CA 1
ATOM 561 C C . VAL A 1 71 ? -13.387 4.243 19.579 1.00 93.69 71 VAL A C 1
ATOM 563 O O . VAL A 1 71 ? -12.550 4.241 18.678 1.00 93.69 71 VAL A O 1
ATOM 566 N N . SER A 1 72 ? -13.059 4.023 20.857 1.00 94.56 72 SER A N 1
ATOM 567 C CA . SER A 1 72 ? -11.677 3.834 21.321 1.00 94.56 72 SER A CA 1
ATOM 568 C C . SER A 1 72 ? -11.016 2.608 20.685 1.00 94.56 72 SER A C 1
ATOM 570 O O . SER A 1 72 ? -9.853 2.661 20.281 1.00 94.56 72 SER A O 1
ATOM 572 N N . HIS A 1 73 ? -11.758 1.508 20.532 1.00 95.00 73 HIS A N 1
ATOM 573 C CA . HIS A 1 73 ? -11.272 0.328 19.827 1.00 95.00 73 HIS A CA 1
ATOM 574 C C . HIS A 1 73 ? -10.917 0.645 18.369 1.00 95.00 73 HIS A C 1
ATOM 576 O O . HIS A 1 73 ? -9.810 0.335 17.923 1.00 95.00 73 HIS A O 1
ATOM 582 N N . ARG A 1 74 ? -11.835 1.277 17.628 1.00 94.25 74 ARG A N 1
ATOM 583 C CA . ARG A 1 74 ? -11.621 1.652 16.223 1.00 94.25 74 ARG A CA 1
ATOM 584 C C . ARG A 1 74 ? -10.422 2.575 16.074 1.00 94.25 74 ARG A C 1
ATOM 586 O O . ARG A 1 74 ? -9.560 2.317 15.242 1.00 94.25 74 ARG A O 1
ATOM 593 N N . GLU A 1 75 ? -10.331 3.597 16.918 1.00 95.44 75 GLU A N 1
ATOM 594 C CA . GLU A 1 75 ? -9.224 4.550 16.911 1.00 95.44 75 GLU A CA 1
ATOM 595 C C . GLU A 1 75 ? -7.880 3.862 17.183 1.00 95.44 75 GLU A C 1
ATOM 597 O O . GLU A 1 75 ? -6.924 4.051 16.432 1.00 95.44 75 GLU A O 1
ATOM 602 N N . LYS A 1 76 ? -7.811 2.990 18.197 1.00 95.44 76 LYS A N 1
ATOM 603 C CA . LYS A 1 76 ? -6.594 2.238 18.530 1.00 95.44 76 LYS A CA 1
ATOM 604 C C . LYS A 1 76 ? -6.084 1.420 17.344 1.00 95.44 76 LYS A C 1
ATOM 606 O O . LYS A 1 76 ? -4.892 1.460 17.039 1.00 95.44 76 LYS A O 1
ATOM 611 N N . PHE A 1 77 ? -6.963 0.660 16.693 1.00 95.62 77 PHE A N 1
ATOM 612 C CA . PHE A 1 77 ? -6.570 -0.206 15.582 1.00 95.62 77 PHE A CA 1
ATOM 613 C C . PHE A 1 77 ? -6.322 0.567 14.289 1.00 95.62 77 PHE A C 1
ATOM 615 O O . PHE A 1 77 ? -5.380 0.233 13.575 1.00 95.62 77 PHE A O 1
ATOM 622 N N . LYS A 1 78 ? -7.061 1.655 14.050 1.00 95.38 78 LYS A N 1
ATOM 623 C CA . LYS A 1 78 ? -6.792 2.583 12.949 1.00 95.38 78 LYS A CA 1
ATOM 624 C C . LYS A 1 78 ? -5.403 3.202 13.083 1.00 95.38 78 LYS A C 1
ATOM 626 O O . LYS A 1 78 ? -4.612 3.124 12.151 1.00 95.38 78 LYS A O 1
ATOM 631 N N . ASN A 1 79 ? -5.067 3.731 14.260 1.00 95.44 79 ASN A N 1
ATOM 632 C CA . ASN A 1 79 ? -3.744 4.298 14.525 1.00 95.44 79 ASN A CA 1
ATOM 633 C C . ASN A 1 79 ? -2.643 3.237 14.377 1.00 95.44 79 ASN A C 1
ATOM 635 O O . ASN A 1 79 ? -1.590 3.506 13.807 1.00 95.44 79 ASN A O 1
ATOM 639 N N . ALA A 1 80 ? -2.890 2.009 14.842 1.00 94.19 80 ALA A N 1
ATOM 640 C CA . ALA A 1 80 ? -1.944 0.910 14.680 1.00 94.19 80 ALA A CA 1
ATOM 641 C C . ALA A 1 80 ? -1.734 0.514 13.206 1.00 94.19 80 ALA A C 1
ATOM 643 O O . ALA A 1 80 ? -0.590 0.282 12.819 1.00 94.19 80 ALA A O 1
ATOM 644 N N . ALA A 1 81 ? -2.800 0.459 12.399 1.00 94.88 81 ALA A N 1
ATOM 645 C CA . ALA A 1 81 ? -2.731 0.170 10.967 1.00 94.88 81 ALA A CA 1
ATOM 646 C C . ALA A 1 81 ? -1.955 1.264 10.222 1.00 94.88 81 ALA A C 1
ATOM 648 O O . ALA A 1 81 ? -1.000 0.957 9.513 1.00 94.88 81 ALA A O 1
ATOM 649 N N . VAL A 1 82 ? -2.294 2.536 10.461 1.00 94.62 82 VAL A N 1
ATOM 650 C CA . VAL A 1 82 ? -1.590 3.690 9.878 1.00 94.62 82 VAL 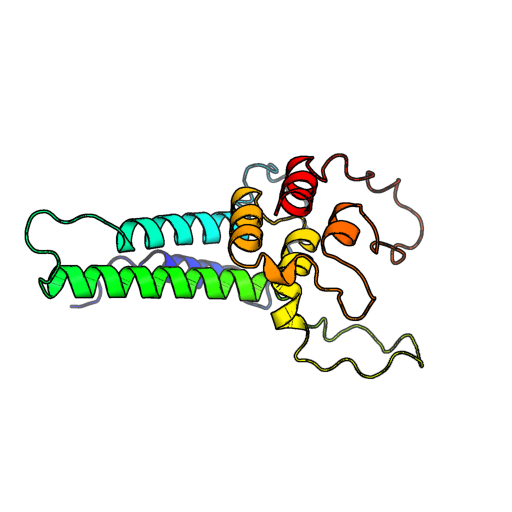A CA 1
ATOM 651 C C . VAL A 1 82 ? -0.104 3.654 10.230 1.00 94.62 82 VAL A C 1
ATOM 653 O O . VAL A 1 82 ? 0.738 3.783 9.349 1.00 94.62 82 VAL A O 1
ATOM 656 N N . ASN A 1 83 ? 0.245 3.390 11.491 1.00 94.50 83 ASN A N 1
ATOM 657 C CA . ASN A 1 83 ? 1.645 3.278 11.901 1.00 94.50 83 ASN A CA 1
ATOM 658 C C . ASN A 1 83 ? 2.381 2.137 11.186 1.00 94.50 83 ASN A C 1
ATOM 660 O O . ASN A 1 83 ? 3.524 2.317 10.775 1.00 94.50 83 ASN A O 1
ATOM 664 N N . THR A 1 84 ? 1.744 0.974 11.023 1.00 94.38 84 THR A N 1
ATOM 665 C CA . THR A 1 84 ? 2.337 -0.142 10.274 1.00 94.38 84 THR A CA 1
ATOM 666 C C . THR A 1 84 ? 2.548 0.231 8.809 1.00 94.38 84 THR A C 1
ATOM 668 O O . THR A 1 84 ? 3.618 -0.041 8.269 1.00 94.38 84 THR A O 1
ATOM 671 N N . PHE A 1 85 ? 1.577 0.894 8.177 1.00 94.12 85 PHE A N 1
ATOM 672 C CA . PHE A 1 85 ? 1.706 1.325 6.787 1.00 94.12 85 PHE A CA 1
ATOM 673 C C . PHE A 1 85 ? 2.797 2.387 6.609 1.00 94.12 85 PHE A C 1
ATOM 675 O O . PHE A 1 85 ? 3.608 2.277 5.700 1.00 94.12 85 PHE A O 1
ATOM 682 N N . ASN A 1 86 ? 2.925 3.333 7.541 1.00 91.38 86 ASN A N 1
ATOM 683 C CA . ASN A 1 86 ? 4.018 4.308 7.527 1.00 91.38 86 ASN A CA 1
ATOM 684 C C . ASN A 1 86 ? 5.398 3.633 7.582 1.00 91.38 86 ASN A C 1
ATOM 686 O O . ASN A 1 86 ? 6.336 4.093 6.940 1.00 91.38 86 ASN A O 1
ATOM 690 N N . ILE A 1 87 ? 5.544 2.531 8.327 1.00 91.12 87 ILE A N 1
ATOM 691 C CA . ILE A 1 87 ? 6.793 1.752 8.333 1.00 91.12 87 ILE A CA 1
ATOM 692 C C . ILE A 1 87 ? 7.031 1.117 6.959 1.00 91.12 87 ILE A C 1
ATOM 694 O O . ILE A 1 87 ? 8.157 1.151 6.475 1.00 91.12 87 ILE A O 1
ATOM 698 N N . ILE A 1 88 ? 5.990 0.575 6.319 1.00 91.12 88 ILE A N 1
ATOM 699 C CA . ILE A 1 88 ? 6.080 0.037 4.953 1.00 91.12 88 ILE A CA 1
ATOM 700 C C . ILE A 1 88 ? 6.543 1.128 3.982 1.00 91.12 88 ILE A C 1
ATOM 702 O O . ILE A 1 88 ? 7.508 0.914 3.253 1.00 91.12 88 ILE A O 1
ATOM 706 N N . GLU A 1 89 ? 5.922 2.309 4.011 1.00 88.75 89 GLU A N 1
ATOM 707 C CA . GLU A 1 89 ? 6.343 3.442 3.183 1.00 88.75 89 GLU A CA 1
ATOM 708 C C . GLU A 1 89 ? 7.804 3.817 3.432 1.00 88.75 89 GLU A C 1
ATOM 710 O O . GLU A 1 89 ? 8.561 4.012 2.485 1.00 88.75 89 GLU A O 1
ATOM 715 N N . LEU A 1 90 ? 8.227 3.884 4.697 1.00 87.44 90 LEU A N 1
ATOM 716 C CA . LEU A 1 90 ? 9.609 4.196 5.057 1.00 87.44 90 LEU A CA 1
ATOM 717 C C . LEU A 1 90 ? 10.605 3.149 4.553 1.00 87.44 90 LEU A C 1
ATOM 719 O O . LEU A 1 90 ? 11.708 3.518 4.171 1.00 87.44 90 LEU A O 1
ATOM 723 N N . LEU A 1 91 ? 10.241 1.866 4.548 1.00 86.38 91 LEU A N 1
ATOM 724 C CA . LEU A 1 91 ? 11.094 0.804 4.009 1.00 86.38 91 LEU A CA 1
ATOM 725 C C . LEU A 1 91 ? 11.174 0.853 2.480 1.00 86.38 91 LEU A C 1
ATOM 727 O O . LEU A 1 91 ? 12.222 0.552 1.914 1.00 86.38 91 LEU A O 1
ATOM 731 N N . LEU A 1 92 ? 10.087 1.254 1.816 1.00 86.31 92 LEU A N 1
ATOM 732 C CA . LEU A 1 92 ? 10.054 1.447 0.366 1.00 86.31 92 LEU A CA 1
ATOM 733 C C . LEU A 1 92 ? 10.806 2.712 -0.065 1.00 86.31 92 LEU A C 1
ATOM 735 O O . LEU A 1 92 ? 11.445 2.724 -1.117 1.00 86.31 92 LEU A O 1
ATOM 739 N N . ARG A 1 93 ? 10.794 3.772 0.749 1.00 81.94 93 ARG A N 1
ATOM 740 C CA . ARG A 1 93 ? 11.660 4.944 0.574 1.00 81.94 93 ARG A CA 1
ATOM 741 C C . ARG A 1 93 ? 13.103 4.520 0.860 1.00 81.94 93 ARG A C 1
ATOM 743 O O . ARG A 1 93 ? 13.550 4.555 2.000 1.00 81.94 93 ARG A O 1
ATOM 750 N N . GLN A 1 94 ? 13.838 4.088 -0.166 1.00 60.56 94 GLN A N 1
ATOM 751 C CA . GLN A 1 94 ? 15.210 3.609 0.022 1.00 60.56 94 GLN A CA 1
ATOM 752 C C . GLN A 1 94 ? 16.055 4.600 0.843 1.00 60.56 94 GLN A C 1
ATOM 754 O O . GLN A 1 94 ? 16.029 5.805 0.562 1.00 60.56 94 GLN A O 1
ATOM 759 N N . PRO A 1 95 ? 16.836 4.132 1.836 1.00 50.09 95 PRO A N 1
ATOM 760 C CA . PRO A 1 95 ? 17.766 5.005 2.526 1.00 50.09 95 PRO A CA 1
ATOM 761 C C . PRO A 1 95 ? 18.798 5.515 1.519 1.00 50.09 95 PRO A C 1
ATOM 763 O O . PRO A 1 95 ? 19.359 4.737 0.745 1.00 50.09 95 PRO A O 1
ATOM 766 N N . LYS A 1 96 ? 19.060 6.830 1.545 1.00 43.69 96 LYS A N 1
ATOM 767 C CA . LYS A 1 96 ? 20.177 7.463 0.830 1.00 43.69 96 LYS A CA 1
ATOM 768 C C . LYS A 1 96 ? 21.411 6.596 1.086 1.00 43.69 96 LYS A C 1
ATOM 770 O O . LYS A 1 96 ? 21.892 6.545 2.217 1.00 43.69 96 LYS A O 1
ATOM 775 N N . THR A 1 97 ? 21.927 5.904 0.074 1.00 41.94 97 THR A N 1
ATOM 776 C CA . THR A 1 97 ? 23.256 5.304 0.164 1.00 41.94 97 THR A CA 1
ATOM 777 C C . THR A 1 97 ? 24.230 6.457 0.375 1.00 41.94 97 THR A C 1
ATOM 779 O O . THR A 1 97 ? 24.634 7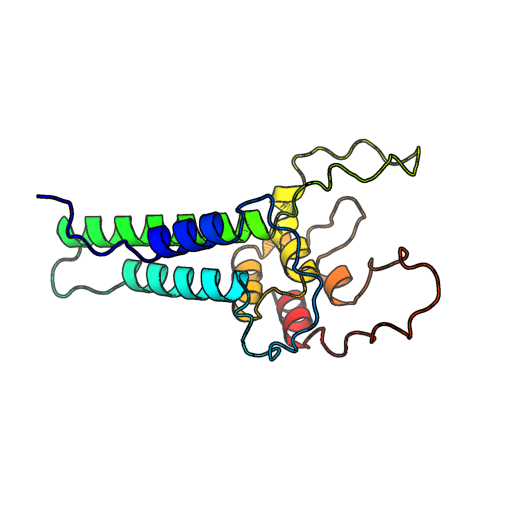.122 -0.578 1.00 41.94 97 THR A O 1
ATOM 782 N N . THR A 1 98 ? 24.610 6.732 1.621 1.00 38.47 98 THR A N 1
ATOM 783 C CA . THR A 1 98 ? 25.628 7.720 2.013 1.00 38.47 98 THR A CA 1
ATOM 784 C C . THR A 1 98 ? 27.044 7.246 1.648 1.00 38.47 98 THR A C 1
ATOM 786 O O . THR A 1 98 ? 28.005 7.495 2.367 1.00 38.47 98 THR A O 1
ATOM 789 N N . GLY A 1 99 ? 27.184 6.556 0.513 1.00 40.91 99 GLY A N 1
ATOM 790 C CA . GLY A 1 99 ? 28.417 5.916 0.063 1.00 40.91 99 GLY A CA 1
ATOM 791 C C . GLY A 1 99 ? 28.604 5.862 -1.455 1.00 40.91 99 GLY A C 1
ATOM 792 O O . GLY A 1 99 ? 29.504 5.165 -1.909 1.00 40.91 99 GLY A O 1
ATOM 793 N N . ALA A 1 100 ? 27.805 6.581 -2.251 1.00 36.31 100 ALA A N 1
ATOM 794 C CA . ALA A 1 100 ? 28.094 6.758 -3.674 1.00 36.31 100 ALA A CA 1
ATOM 795 C C . ALA A 1 100 ? 28.871 8.067 -3.876 1.00 36.31 100 ALA A C 1
ATOM 797 O O . ALA A 1 100 ? 28.341 9.163 -3.691 1.00 36.31 100 ALA A O 1
ATOM 798 N N . ALA A 1 101 ? 30.152 7.934 -4.220 1.00 34.88 101 ALA A N 1
ATOM 799 C CA . ALA A 1 101 ? 30.998 9.026 -4.687 1.00 34.88 101 ALA A CA 1
ATOM 800 C C . ALA A 1 101 ? 30.308 9.825 -5.818 1.00 34.88 101 ALA A C 1
ATOM 802 O O . ALA A 1 101 ? 29.522 9.254 -6.577 1.00 34.88 101 ALA A O 1
ATOM 803 N N . PRO A 1 102 ? 30.601 11.131 -5.974 1.00 37.81 102 PRO A N 1
ATOM 804 C CA . PRO A 1 102 ? 30.002 11.957 -7.015 1.00 37.81 102 PRO A CA 1
ATOM 805 C C . PRO A 1 102 ? 30.578 11.574 -8.385 1.00 37.81 102 PRO A C 1
ATOM 807 O O . PRO A 1 102 ? 31.543 12.165 -8.859 1.00 37.81 102 PRO A O 1
ATOM 810 N N . SER A 1 103 ? 29.994 10.578 -9.043 1.00 37.00 103 SER A N 1
ATOM 811 C CA . SER A 1 103 ? 30.309 10.224 -10.427 1.00 37.00 103 SER A CA 1
ATOM 812 C C . SER A 1 103 ? 29.255 10.780 -11.383 1.00 37.00 103 SER A C 1
ATOM 814 O O . SER A 1 103 ? 28.462 10.038 -11.953 1.00 37.00 103 SER A O 1
ATOM 816 N N . SER A 1 104 ? 29.256 12.108 -11.550 1.00 37.25 104 SER A N 1
ATOM 817 C CA . SER A 1 104 ? 29.144 12.818 -12.843 1.00 37.25 104 SER A CA 1
ATOM 818 C C . SER A 1 104 ? 28.870 14.314 -12.621 1.00 37.25 104 SER A C 1
ATOM 820 O O . SER A 1 104 ? 27.887 14.663 -11.965 1.00 37.25 104 SER A O 1
ATOM 822 N N . PRO A 1 105 ? 29.681 15.225 -13.186 1.00 38.97 105 PRO A N 1
ATOM 823 C CA . PRO A 1 105 ? 29.390 16.651 -13.176 1.00 38.97 105 PRO A CA 1
ATOM 824 C C . PRO A 1 105 ? 28.410 16.954 -14.318 1.00 38.97 105 PRO A C 1
ATOM 826 O O . PRO A 1 105 ? 28.813 17.017 -15.476 1.00 38.97 105 PRO A O 1
ATOM 829 N N . GLY A 1 106 ? 27.116 17.109 -14.023 1.00 40.25 106 GLY A N 1
ATOM 830 C CA . GLY A 1 106 ? 26.164 17.558 -15.051 1.00 40.25 106 GLY A CA 1
ATOM 831 C C . GLY A 1 106 ? 24.667 17.410 -14.776 1.00 40.25 106 GLY A C 1
ATOM 832 O O . GLY A 1 106 ? 23.878 17.951 -15.543 1.00 40.25 106 GLY A O 1
ATOM 833 N N . GLY A 1 107 ? 24.242 16.723 -13.714 1.00 37.56 107 GLY A N 1
ATOM 834 C CA . GLY A 1 107 ? 22.824 16.613 -13.352 1.00 37.56 107 GLY A CA 1
ATOM 835 C C . GLY A 1 107 ? 22.469 17.582 -12.232 1.00 37.56 107 GLY A C 1
ATOM 836 O O . GLY A 1 107 ? 23.069 17.511 -11.163 1.00 37.56 107 GLY A O 1
ATOM 837 N N . ALA A 1 108 ? 21.534 18.496 -12.488 1.00 40.03 108 ALA A N 1
ATOM 838 C CA . ALA A 1 108 ? 21.043 19.479 -11.527 1.00 40.03 108 ALA A CA 1
ATOM 839 C C . ALA A 1 108 ? 20.682 18.835 -10.179 1.00 40.03 108 ALA A C 1
ATOM 841 O O . ALA A 1 108 ? 20.095 17.756 -10.138 1.00 40.03 108 ALA A O 1
ATOM 842 N N . ALA A 1 109 ? 21.043 19.522 -9.093 1.00 45.47 109 ALA A N 1
ATOM 843 C CA . ALA A 1 109 ? 20.731 19.158 -7.718 1.00 45.47 109 ALA A CA 1
ATOM 844 C C . ALA A 1 109 ? 19.228 18.863 -7.565 1.00 45.47 109 ALA A C 1
ATOM 846 O O . ALA A 1 109 ? 18.407 19.776 -7.487 1.00 45.47 109 ALA A O 1
ATOM 847 N N . GLY A 1 110 ? 18.882 17.576 -7.580 1.00 43.44 110 GLY A N 1
ATOM 848 C CA . GLY A 1 110 ? 17.527 17.090 -7.379 1.00 43.44 110 GLY A CA 1
ATOM 849 C C . GLY A 1 110 ? 17.132 17.313 -5.930 1.00 43.44 110 GLY A C 1
ATOM 850 O O . GLY A 1 110 ? 17.784 16.818 -5.017 1.00 43.44 110 GLY A O 1
ATOM 851 N N . ASN A 1 111 ? 16.095 18.118 -5.755 1.00 48.31 111 ASN A N 1
ATOM 852 C CA . ASN A 1 111 ? 15.471 18.473 -4.495 1.00 48.31 111 ASN A CA 1
ATOM 853 C C . ASN A 1 111 ? 15.174 17.206 -3.668 1.00 48.31 111 ASN A C 1
ATOM 855 O O . ASN A 1 111 ? 14.450 16.323 -4.120 1.00 48.31 111 ASN A O 1
ATOM 859 N N . ASP A 1 112 ? 15.704 17.126 -2.448 1.00 48.66 112 ASP A N 1
ATOM 860 C CA . ASP A 1 112 ? 15.616 15.959 -1.553 1.00 48.66 112 ASP A CA 1
ATOM 861 C C . ASP A 1 112 ? 14.172 15.595 -1.111 1.00 48.66 112 ASP A C 1
ATOM 863 O O . ASP A 1 112 ? 13.975 14.640 -0.361 1.00 48.66 112 ASP A O 1
ATOM 867 N N . GLY A 1 113 ? 13.157 16.333 -1.578 1.00 49.56 113 GLY A N 1
ATOM 868 C CA . GLY A 1 113 ? 11.732 16.060 -1.362 1.00 49.56 113 GLY A CA 1
ATOM 869 C C . GLY A 1 113 ? 11.100 15.057 -2.337 1.00 49.56 113 GLY A C 1
ATOM 870 O O . GLY A 1 113 ? 9.944 14.703 -2.147 1.00 49.56 113 GLY A O 1
ATOM 871 N N . ASP A 1 114 ? 11.827 14.585 -3.356 1.00 54.94 114 ASP A N 1
ATOM 872 C CA . ASP A 1 114 ? 11.284 13.756 -4.453 1.00 54.94 114 ASP A CA 1
ATOM 873 C C . ASP A 1 114 ? 11.013 12.285 -4.054 1.00 54.94 114 ASP A C 1
ATOM 875 O O . ASP A 1 114 ? 10.290 11.559 -4.728 1.00 54.94 114 ASP A O 1
ATOM 879 N N . LEU A 1 115 ? 11.563 11.820 -2.924 1.00 53.50 115 LEU A N 1
ATOM 880 C CA . LEU A 1 115 ? 11.433 10.418 -2.488 1.00 53.50 115 LEU A CA 1
ATOM 881 C C . LEU A 1 115 ? 10.038 10.075 -1.948 1.00 53.50 115 LEU A C 1
ATOM 883 O O . LEU A 1 115 ? 9.649 8.908 -1.969 1.00 53.50 115 LEU A O 1
ATOM 887 N N . ASP A 1 116 ? 9.300 11.079 -1.471 1.00 54.84 116 ASP A N 1
ATOM 888 C CA . ASP A 1 116 ? 7.929 10.918 -0.980 1.00 54.84 116 ASP A CA 1
ATOM 889 C C . ASP A 1 116 ? 6.911 10.798 -2.134 1.00 54.84 116 ASP A C 1
ATOM 891 O O . ASP A 1 116 ? 5.889 10.120 -2.028 1.00 54.84 116 ASP A O 1
ATOM 895 N N . TYR A 1 117 ? 7.238 11.388 -3.289 1.00 64.44 117 TYR A N 1
ATOM 896 C CA . TYR A 1 117 ? 6.391 11.388 -4.486 1.00 64.44 117 TYR A CA 1
ATOM 897 C C . TYR A 1 117 ? 6.492 10.091 -5.301 1.00 64.44 117 TYR A C 1
ATOM 899 O O . TYR A 1 117 ? 5.578 9.759 -6.048 1.00 64.44 117 TYR A O 1
ATOM 907 N N . LEU A 1 118 ? 7.547 9.296 -5.106 1.00 81.69 118 LEU A N 1
ATOM 908 C CA . LEU A 1 118 ? 7.852 8.126 -5.940 1.00 81.69 118 LEU A CA 1
ATOM 909 C C . LEU A 1 118 ? 7.568 6.784 -5.248 1.00 81.69 118 LEU A C 1
ATOM 911 O O . LEU A 1 118 ? 8.240 5.786 -5.517 1.00 81.69 118 LEU A O 1
ATOM 915 N N . LEU A 1 119 ? 6.576 6.732 -4.349 1.00 88.06 119 LEU A N 1
ATOM 916 C CA . LEU A 1 119 ? 6.206 5.502 -3.632 1.00 88.06 119 LEU A CA 1
ATOM 917 C C . LEU A 1 119 ? 5.898 4.343 -4.596 1.00 88.06 119 LEU A C 1
ATOM 919 O O . LEU A 1 119 ? 6.389 3.233 -4.391 1.00 88.06 119 LEU A O 1
ATOM 923 N N . VAL A 1 120 ? 5.150 4.612 -5.673 1.00 88.69 120 VAL A N 1
ATOM 924 C CA . VAL A 1 120 ? 4.796 3.605 -6.688 1.00 88.69 120 VAL A CA 1
ATOM 925 C C . VAL A 1 120 ? 6.046 3.114 -7.428 1.00 88.69 120 VAL A C 1
ATOM 927 O O . VAL A 1 120 ? 6.251 1.908 -7.559 1.00 88.69 120 VAL A O 1
ATOM 930 N N . HIS A 1 121 ? 6.940 4.017 -7.851 1.00 87.69 121 HIS A N 1
ATOM 931 C CA . HIS A 1 121 ? 8.203 3.648 -8.509 1.00 87.69 121 HIS A CA 1
ATOM 932 C C . HIS A 1 121 ? 9.085 2.792 -7.600 1.00 87.69 121 HIS A C 1
ATOM 934 O O . HIS A 1 121 ? 9.682 1.818 -8.058 1.00 87.69 121 HIS A O 1
ATOM 940 N N . ASN A 1 122 ? 9.157 3.137 -6.314 1.00 85.69 122 ASN A N 1
ATOM 941 C CA . ASN A 1 122 ? 9.941 2.406 -5.326 1.00 85.69 122 ASN A CA 1
ATOM 942 C C . ASN A 1 122 ? 9.360 1.016 -5.042 1.00 85.69 122 ASN A C 1
ATOM 944 O O . ASN A 1 122 ? 10.118 0.050 -4.979 1.00 85.69 122 ASN A O 1
ATOM 948 N N . ALA A 1 123 ? 8.034 0.894 -4.939 1.00 87.19 123 ALA A N 1
ATOM 949 C CA . ALA A 1 123 ? 7.354 -0.387 -4.761 1.00 87.19 123 ALA A CA 1
ATOM 950 C C . ALA A 1 123 ? 7.621 -1.344 -5.932 1.00 87.19 123 ALA A C 1
ATOM 952 O O . ALA A 1 123 ? 7.966 -2.503 -5.710 1.00 87.19 123 ALA A O 1
ATOM 953 N N . VAL A 1 124 ? 7.544 -0.841 -7.170 1.00 85.00 124 VAL A N 1
ATOM 954 C CA . VAL A 1 124 ? 7.847 -1.617 -8.384 1.00 85.00 124 VAL A CA 1
ATOM 955 C C . VAL A 1 124 ? 9.329 -2.000 -8.448 1.00 85.00 124 VAL A C 1
ATOM 957 O O . VAL A 1 124 ? 9.661 -3.129 -8.800 1.00 85.00 124 VAL A O 1
ATOM 960 N N . ARG A 1 125 ? 10.234 -1.085 -8.077 1.00 80.44 125 ARG A N 1
ATOM 961 C CA . ARG A 1 125 ? 11.687 -1.326 -8.095 1.00 80.44 125 ARG A CA 1
ATOM 962 C C . ARG A 1 125 ? 12.155 -2.285 -7.002 1.00 80.44 125 ARG A C 1
ATOM 964 O O . ARG A 1 125 ? 13.174 -2.938 -7.186 1.00 80.44 125 ARG A O 1
ATOM 971 N N . SER A 1 126 ? 11.456 -2.351 -5.868 1.00 76.94 126 SER A N 1
ATOM 972 C CA . SER A 1 126 ? 11.888 -3.147 -4.714 1.00 76.94 126 SER A CA 1
ATOM 973 C C . SER A 1 126 ? 12.086 -4.623 -5.061 1.00 76.94 126 SER A C 1
ATOM 975 O O . SER A 1 126 ? 12.911 -5.278 -4.434 1.00 76.94 126 SER A O 1
ATOM 977 N N . GLY A 1 127 ? 11.321 -5.169 -6.017 1.00 70.75 127 GLY A N 1
ATOM 978 C CA . GLY A 1 127 ? 11.342 -6.592 -6.396 1.00 70.75 127 GLY A CA 1
ATOM 979 C C . GLY A 1 127 ? 10.815 -7.550 -5.312 1.00 70.75 127 GLY A C 1
ATOM 980 O O . GLY A 1 127 ? 10.340 -8.632 -5.625 1.00 70.75 127 GLY A O 1
ATOM 981 N N . THR A 1 128 ? 10.837 -7.114 -4.053 1.00 73.38 128 THR A N 1
ATOM 982 C CA . THR A 1 128 ? 10.359 -7.775 -2.828 1.00 73.38 128 THR A CA 1
ATOM 983 C C . THR A 1 128 ? 8.962 -7.288 -2.406 1.00 73.38 128 THR A C 1
ATOM 985 O O . THR A 1 128 ? 8.465 -7.571 -1.322 1.00 73.38 128 THR A O 1
ATOM 988 N N . CYS A 1 129 ? 8.294 -6.476 -3.229 1.00 80.25 129 CYS A N 1
ATOM 989 C CA . CYS A 1 129 ? 6.945 -6.020 -2.908 1.00 80.25 129 CYS A CA 1
ATOM 990 C C . CYS A 1 129 ? 5.936 -7.130 -3.237 1.00 80.25 129 CYS A C 1
ATOM 992 O O . CYS A 1 129 ? 5.803 -7.529 -4.396 1.00 80.25 129 CYS A O 1
ATOM 994 N N . ALA A 1 130 ? 5.216 -7.623 -2.227 1.00 83.56 130 ALA A N 1
ATOM 995 C CA . ALA A 1 130 ? 4.161 -8.612 -2.431 1.00 83.56 130 ALA A CA 1
ATOM 996 C C . ALA A 1 130 ? 3.070 -8.069 -3.385 1.00 83.56 130 ALA A C 1
ATOM 998 O O . ALA A 1 130 ? 2.714 -6.893 -3.271 1.00 83.56 130 ALA A O 1
ATOM 999 N N . PRO A 1 131 ? 2.478 -8.898 -4.272 1.00 84.62 131 PRO A N 1
ATOM 1000 C CA . PRO A 1 131 ? 1.487 -8.437 -5.251 1.00 84.62 131 PRO A CA 1
ATOM 1001 C C . PRO A 1 131 ? 0.300 -7.686 -4.635 1.00 84.62 131 PRO A C 1
ATOM 1003 O O . PRO A 1 131 ? -0.103 -6.649 -5.153 1.00 84.62 131 PRO A O 1
ATOM 1006 N N . ASP A 1 132 ? -0.216 -8.158 -3.496 1.00 87.56 132 ASP A N 1
ATOM 1007 C CA . ASP A 1 132 ? -1.329 -7.498 -2.804 1.00 87.56 132 ASP A CA 1
ATOM 1008 C C . ASP A 1 132 ? -0.943 -6.131 -2.229 1.00 87.56 132 ASP A C 1
ATOM 1010 O O . ASP A 1 132 ? -1.730 -5.186 -2.289 1.00 87.56 132 ASP A O 1
ATOM 1014 N N . LEU A 1 133 ? 0.282 -6.003 -1.707 1.00 89.38 133 LEU A N 1
ATOM 1015 C CA . LEU A 1 133 ? 0.797 -4.726 -1.219 1.00 89.38 133 LEU A CA 1
ATOM 1016 C C . LEU A 1 133 ? 0.984 -3.745 -2.379 1.00 89.38 133 LEU A C 1
ATOM 1018 O O . LEU A 1 133 ? 0.612 -2.580 -2.256 1.00 89.38 133 LEU A O 1
ATOM 1022 N N . LEU A 1 134 ? 1.529 -4.208 -3.507 1.00 88.88 134 LEU A N 1
ATOM 1023 C CA . LEU A 1 134 ? 1.706 -3.372 -4.689 1.00 88.88 134 LEU A CA 1
ATOM 1024 C C . LEU A 1 134 ? 0.362 -2.887 -5.233 1.00 88.88 134 LEU A C 1
ATOM 1026 O O . LEU A 1 134 ? 0.215 -1.693 -5.481 1.00 88.88 134 LEU A O 1
ATOM 1030 N N . ARG A 1 135 ? -0.619 -3.787 -5.357 1.00 88.69 135 ARG A N 1
ATOM 1031 C CA . ARG A 1 135 ? -1.984 -3.438 -5.761 1.00 88.69 135 ARG A CA 1
ATOM 1032 C C . ARG A 1 135 ? -2.575 -2.382 -4.836 1.00 88.69 135 ARG A C 1
ATOM 1034 O O . ARG A 1 135 ? -3.020 -1.345 -5.310 1.00 88.69 135 ARG A O 1
ATOM 1041 N N . TYR A 1 136 ? -2.483 -2.583 -3.521 1.00 91.44 136 TYR A N 1
ATOM 1042 C CA . TYR A 1 136 ? -2.950 -1.597 -2.547 1.00 91.44 136 TYR A CA 1
ATOM 1043 C C . TYR A 1 136 ? -2.264 -0.229 -2.716 1.00 91.44 136 TYR A C 1
ATOM 1045 O O . TYR A 1 136 ? -2.926 0.807 -2.676 1.00 91.44 136 TYR A O 1
ATOM 1053 N N . ILE A 1 137 ? -0.942 -0.198 -2.925 1.00 91.19 137 ILE A N 1
ATOM 1054 C CA . ILE A 1 137 ? -0.192 1.049 -3.146 1.00 91.19 137 ILE A CA 1
ATOM 1055 C C . ILE A 1 137 ? -0.656 1.749 -4.430 1.00 91.19 137 ILE A C 1
ATOM 1057 O O . ILE A 1 137 ? -0.832 2.966 -4.413 1.00 91.19 137 ILE A O 1
ATOM 1061 N N . VAL A 1 138 ? -0.872 1.005 -5.518 1.00 89.94 138 VAL A N 1
ATOM 1062 C CA . VAL A 1 138 ? -1.351 1.540 -6.803 1.00 89.94 138 VAL A CA 1
ATOM 1063 C C . VAL A 1 138 ? -2.775 2.083 -6.667 1.00 89.94 138 VAL A C 1
ATOM 1065 O O . VAL A 1 138 ? -2.997 3.255 -6.958 1.00 89.94 138 VAL A O 1
ATOM 1068 N N . GLU A 1 139 ? -3.710 1.289 -6.137 1.00 89.31 139 GLU A N 1
ATOM 1069 C CA . GLU A 1 139 ? -5.119 1.669 -5.945 1.00 89.31 139 GLU A CA 1
ATOM 1070 C C . GLU A 1 139 ? -5.275 2.920 -5.060 1.00 89.31 139 GLU A C 1
ATOM 1072 O O . GLU A 1 139 ? -6.176 3.731 -5.268 1.00 89.31 139 GLU A O 1
ATOM 1077 N N . THR A 1 140 ? -4.386 3.110 -4.079 1.00 89.31 140 THR A N 1
ATOM 1078 C CA . THR A 1 140 ? -4.408 4.280 -3.182 1.00 89.31 140 THR A CA 1
ATOM 1079 C C . THR A 1 140 ? -3.633 5.491 -3.710 1.00 89.31 140 THR A C 1
ATOM 1081 O O . THR A 1 140 ? -3.764 6.575 -3.145 1.00 89.31 140 THR A O 1
ATOM 1084 N N . ASN A 1 141 ? -2.846 5.343 -4.783 1.00 88.31 141 ASN A N 1
ATOM 1085 C CA . ASN A 1 141 ? -2.004 6.400 -5.361 1.00 88.31 141 ASN A CA 1
ATOM 1086 C C . ASN A 1 141 ? -2.150 6.492 -6.895 1.00 88.31 141 ASN A C 1
ATOM 1088 O O . ASN A 1 141 ? -1.162 6.726 -7.594 1.00 88.31 141 ASN A O 1
ATOM 1092 N N . LEU A 1 142 ? -3.366 6.325 -7.429 1.00 87.31 142 LEU A N 1
ATOM 1093 C CA . LEU A 1 142 ? -3.634 6.284 -8.880 1.00 87.31 142 LEU A CA 1
ATOM 1094 C C . LEU A 1 142 ? -3.071 7.497 -9.634 1.00 87.31 142 LEU A C 1
ATOM 1096 O O . LEU A 1 142 ? -2.434 7.363 -10.676 1.00 87.31 142 LEU A O 1
ATOM 1100 N N . GLU A 1 143 ? -3.231 8.689 -9.064 1.00 84.31 143 GLU A N 1
ATOM 1101 C CA . GLU A 1 143 ? -2.713 9.946 -9.617 1.00 84.31 143 GLU A CA 1
ATOM 1102 C C . GLU A 1 143 ? -1.190 9.953 -9.829 1.00 84.31 143 GLU A C 1
ATOM 1104 O O . GLU A 1 143 ? -0.704 10.601 -10.755 1.00 84.31 143 GLU A O 1
ATOM 1109 N N . LYS A 1 144 ? -0.444 9.169 -9.040 1.00 85.19 144 LYS A N 1
ATOM 1110 C CA . LYS A 1 144 ? 1.022 9.096 -9.091 1.00 85.19 144 LYS A CA 1
ATOM 1111 C C . LYS A 1 144 ? 1.546 8.045 -10.070 1.00 85.19 144 LYS A C 1
ATOM 1113 O O . LYS A 1 144 ? 2.731 8.042 -10.395 1.00 85.19 144 LYS A O 1
ATOM 1118 N N . VAL A 1 145 ? 0.689 7.158 -10.583 1.00 85.56 145 VAL A N 1
ATOM 1119 C CA . VAL A 1 145 ? 1.089 6.112 -11.545 1.00 85.56 145 VAL A CA 1
ATOM 1120 C C . VAL A 1 145 ? 1.563 6.724 -12.869 1.00 85.56 145 VAL A C 1
ATOM 1122 O O . VAL A 1 145 ? 2.472 6.202 -13.515 1.00 85.56 145 VAL A O 1
ATOM 1125 N N . ALA A 1 146 ? 0.987 7.865 -13.258 1.00 86.81 146 ALA A N 1
ATOM 1126 C CA . ALA A 1 146 ? 1.355 8.601 -14.467 1.00 86.81 146 ALA A CA 1
ATOM 1127 C C . ALA A 1 146 ? 2.462 9.649 -14.240 1.00 86.81 146 ALA A C 1
ATOM 1129 O O . ALA A 1 146 ? 2.854 10.346 -15.184 1.00 86.81 146 ALA A O 1
ATOM 1130 N N . GLU A 1 147 ? 2.981 9.774 -13.016 1.00 86.88 147 GLU A N 1
ATOM 1131 C CA . GLU A 1 147 ? 4.038 10.729 -12.704 1.00 86.88 147 GLU A CA 1
ATOM 1132 C C . GLU A 1 147 ? 5.407 10.204 -13.134 1.00 86.88 147 GLU A C 1
ATOM 1134 O O . GLU A 1 147 ? 5.774 9.036 -12.964 1.00 86.88 147 GLU A O 1
ATOM 1139 N N . LYS A 1 148 ? 6.184 11.106 -13.729 1.00 85.25 148 LYS A N 1
ATOM 1140 C CA . LYS A 1 148 ? 7.557 10.832 -14.134 1.00 85.25 148 LYS A CA 1
ATOM 1141 C C . LYS A 1 148 ? 8.492 11.199 -12.997 1.00 85.25 148 LYS A C 1
ATOM 1143 O O . LYS A 1 148 ? 8.362 12.276 -12.424 1.00 85.25 148 LYS A O 1
ATOM 1148 N N . ASP A 1 149 ? 9.462 10.336 -12.736 1.00 82.88 149 ASP A N 1
ATOM 1149 C CA . ASP A 1 149 ? 10.555 10.657 -11.828 1.00 82.88 149 ASP A CA 1
ATOM 1150 C C . ASP A 1 149 ? 11.504 11.717 -12.424 1.00 82.88 149 ASP A C 1
ATOM 1152 O O . ASP A 1 149 ? 11.375 12.148 -13.576 1.00 82.88 149 ASP A O 1
ATOM 1156 N N . SER A 1 150 ? 12.523 12.100 -11.655 1.00 81.56 150 SER A N 1
ATOM 1157 C CA . SER A 1 150 ? 13.589 13.015 -12.089 1.00 81.56 150 SER A CA 1
ATOM 1158 C C . SER A 1 150 ? 14.369 12.569 -13.339 1.00 81.56 150 SER A C 1
ATOM 1160 O O . SER A 1 150 ? 15.061 13.382 -13.954 1.00 81.56 150 SER A O 1
ATOM 1162 N N . ARG A 1 151 ? 14.258 11.300 -13.753 1.00 77.38 151 ARG A N 1
ATOM 1163 C CA . ARG A 1 151 ? 14.847 10.752 -14.986 1.00 77.38 151 ARG A CA 1
ATOM 1164 C C . ARG A 1 151 ? 13.843 10.699 -16.144 1.00 77.38 151 ARG A C 1
ATOM 1166 O O . ARG A 1 151 ? 14.207 10.269 -17.236 1.00 77.38 151 ARG A O 1
ATOM 1173 N N . GLY A 1 152 ? 12.603 11.136 -15.933 1.00 83.44 152 GLY A N 1
ATOM 1174 C CA . GLY A 1 152 ? 11.527 11.079 -16.918 1.00 83.44 152 GLY A CA 1
ATOM 1175 C C . GLY A 1 152 ? 10.813 9.724 -16.999 1.00 83.44 152 GLY A C 1
ATOM 1176 O O . GLY A 1 152 ? 10.018 9.529 -17.921 1.00 83.44 152 GLY A O 1
ATOM 1177 N N . ASN A 1 153 ? 11.079 8.800 -16.070 1.00 82.69 153 ASN A N 1
ATOM 1178 C CA . ASN A 1 153 ? 10.555 7.436 -16.067 1.00 82.69 153 ASN A CA 1
ATOM 1179 C C . ASN A 1 153 ? 9.253 7.326 -15.265 1.00 82.69 153 ASN A C 1
ATOM 1181 O O . ASN A 1 153 ? 9.149 7.785 -14.129 1.00 82.69 153 ASN A O 1
ATOM 1185 N N . LEU A 1 154 ? 8.275 6.640 -15.850 1.00 87.69 154 LEU A N 1
ATOM 1186 C CA . LEU A 1 154 ? 7.067 6.156 -15.163 1.00 87.69 154 LEU A CA 1
ATOM 1187 C C . LEU A 1 154 ? 7.369 4.873 -14.366 1.00 87.69 154 LEU A C 1
ATOM 1189 O O . LEU A 1 154 ? 8.305 4.159 -14.737 1.00 87.69 154 LEU A O 1
ATOM 1193 N N . PRO A 1 155 ? 6.536 4.482 -13.382 1.00 86.69 155 PRO A N 1
ATOM 1194 C CA . PRO A 1 155 ? 6.637 3.173 -12.732 1.00 86.69 155 PRO A CA 1
ATOM 1195 C C . PRO A 1 155 ? 6.641 2.016 -13.740 1.00 86.69 155 PRO A C 1
ATOM 1197 O O . PRO A 1 155 ? 7.403 1.064 -13.589 1.00 86.69 155 PRO A O 1
ATOM 1200 N N . LEU A 1 156 ? 5.870 2.145 -14.828 1.00 86.00 156 LEU A N 1
ATOM 1201 C CA . LEU A 1 156 ? 5.807 1.157 -15.909 1.00 86.00 156 LEU A CA 1
ATOM 1202 C C . LEU A 1 156 ? 7.161 0.923 -16.599 1.00 86.00 156 LEU A C 1
ATOM 1204 O O . LEU A 1 156 ? 7.435 -0.189 -17.039 1.00 86.00 156 LEU A O 1
ATOM 1208 N N . HIS A 1 157 ? 8.033 1.935 -16.662 1.00 83.50 157 HIS A N 1
ATOM 1209 C CA . HIS A 1 157 ? 9.383 1.752 -17.199 1.00 83.50 157 HIS A CA 1
ATOM 1210 C C . HIS A 1 157 ? 10.166 0.769 -16.321 1.00 83.50 157 HIS A C 1
ATOM 1212 O O . HIS A 1 157 ? 10.747 -0.181 -16.837 1.00 83.50 157 HIS A O 1
ATOM 1218 N N . TYR A 1 158 ? 10.098 0.928 -14.997 1.00 79.94 158 TYR A N 1
ATOM 1219 C CA . TYR A 1 158 ? 10.734 0.003 -14.056 1.00 79.94 158 TYR A CA 1
ATOM 1220 C C . TYR A 1 158 ? 10.111 -1.394 -14.096 1.00 79.94 158 TYR A C 1
ATOM 1222 O O . TYR A 1 158 ? 10.843 -2.376 -14.051 1.00 79.94 158 TYR A O 1
ATOM 1230 N N . ALA A 1 159 ? 8.789 -1.493 -14.262 1.00 79.88 159 ALA A N 1
ATOM 1231 C CA . ALA A 1 159 ? 8.105 -2.775 -14.442 1.00 79.88 159 ALA A CA 1
ATOM 1232 C C . ALA A 1 159 ? 8.498 -3.492 -15.748 1.00 79.88 159 ALA A C 1
ATOM 1234 O O . ALA A 1 159 ? 8.412 -4.710 -15.831 1.00 79.88 159 ALA A O 1
ATOM 1235 N N . ALA A 1 160 ? 8.929 -2.754 -16.773 1.00 77.19 160 ALA A N 1
ATOM 1236 C CA . ALA A 1 160 ? 9.407 -3.309 -18.038 1.00 77.19 160 ALA A CA 1
ATOM 1237 C C . ALA A 1 160 ? 10.921 -3.617 -18.040 1.00 77.19 160 ALA A C 1
ATOM 1239 O O . ALA A 1 160 ? 11.469 -3.966 -19.085 1.00 77.19 160 ALA A O 1
ATOM 1240 N N . GLY A 1 161 ? 11.615 -3.453 -16.905 1.00 67.94 161 GLY A N 1
ATOM 1241 C CA . GLY A 1 161 ? 13.072 -3.617 -16.801 1.00 67.94 161 GLY A CA 1
ATOM 1242 C C . GLY A 1 161 ? 13.884 -2.439 -17.360 1.00 67.94 161 GLY A C 1
ATOM 1243 O O . GLY A 1 161 ? 15.096 -2.541 -17.554 1.00 67.94 161 GLY A O 1
ATOM 1244 N N . TYR A 1 162 ? 13.247 -1.298 -17.634 1.00 60.53 162 TYR A N 1
ATOM 1245 C CA . TYR A 1 162 ? 13.926 -0.091 -18.100 1.00 60.53 162 TYR A CA 1
ATOM 1246 C C . TYR A 1 162 ? 14.554 0.658 -16.914 1.00 60.53 162 TYR A C 1
ATOM 1248 O O . TYR A 1 162 ? 13.889 0.966 -15.925 1.00 60.53 162 TYR A O 1
ATOM 1256 N N . GLY A 1 163 ? 15.848 0.979 -17.011 1.00 57.78 163 GLY A N 1
ATOM 1257 C CA . GLY A 1 163 ? 16.584 1.717 -15.975 1.00 57.78 163 GLY A CA 1
ATOM 1258 C C . GLY A 1 163 ? 17.463 0.871 -15.044 1.00 57.78 163 GLY A C 1
ATOM 1259 O O . GLY A 1 163 ? 18.171 1.453 -14.225 1.00 57.78 163 GLY A O 1
ATOM 1260 N N . GLU A 1 164 ? 17.507 -0.455 -15.215 1.00 54.34 164 GLU A N 1
ATOM 1261 C CA . GLU A 1 164 ? 18.498 -1.367 -14.598 1.00 54.34 164 GLU A CA 1
ATOM 1262 C C . GLU A 1 164 ? 19.837 -1.403 -15.372 1.00 54.34 164 GLU A C 1
ATOM 1264 O O . GLU A 1 164 ? 20.564 -2.393 -15.420 1.00 54.34 164 GLU A O 1
ATOM 1269 N N . SER A 1 165 ? 20.184 -0.306 -16.043 1.00 40.44 165 SER A N 1
ATOM 1270 C CA . SER A 1 165 ? 21.384 -0.236 -16.870 1.00 40.44 165 SER A CA 1
ATOM 1271 C C . SER A 1 165 ? 22.605 0.185 -16.042 1.00 40.44 165 SER A C 1
ATOM 1273 O O . SER A 1 165 ? 22.682 1.305 -15.546 1.00 40.44 165 SER A O 1
ATOM 1275 N N . THR A 1 166 ? 23.571 -0.738 -15.982 1.00 41.19 166 THR A N 1
ATOM 1276 C CA . THR A 1 166 ? 25.023 -0.538 -15.807 1.00 41.19 166 THR A CA 1
ATOM 1277 C C . THR A 1 166 ? 25.583 -0.256 -14.406 1.00 41.19 166 THR A C 1
ATOM 1279 O O . THR A 1 166 ? 26.156 0.804 -14.189 1.00 41.19 166 THR A O 1
ATOM 1282 N N . THR A 1 167 ? 25.593 -1.254 -13.513 1.00 38.91 167 THR A N 1
ATOM 1283 C CA . THR A 1 167 ? 26.745 -1.495 -12.609 1.00 38.91 167 THR A CA 1
ATOM 1284 C C . THR A 1 167 ? 26.872 -2.981 -12.251 1.00 38.91 167 THR A C 1
ATOM 1286 O O . THR A 1 167 ? 26.599 -3.392 -11.127 1.00 38.91 167 THR A O 1
ATOM 1289 N N . SER A 1 168 ? 27.335 -3.804 -13.184 1.00 36.91 168 SER A N 1
ATOM 1290 C CA . SER A 1 168 ? 27.996 -5.066 -12.842 1.00 36.91 168 SER A CA 1
ATOM 1291 C C . SER A 1 168 ? 29.104 -5.308 -13.859 1.00 36.91 168 SER A C 1
ATOM 1293 O O . SER A 1 168 ? 28.875 -5.599 -15.030 1.00 36.91 168 SER A O 1
ATOM 1295 N N . ASN A 1 169 ? 30.334 -5.066 -13.400 1.00 36.09 169 ASN A N 1
ATOM 1296 C CA . ASN A 1 169 ? 31.549 -5.499 -14.077 1.00 36.09 169 ASN A CA 1
ATOM 1297 C C . ASN A 1 169 ? 31.483 -7.009 -14.348 1.00 36.09 169 ASN A C 1
ATOM 1299 O O . ASN A 1 169 ? 30.850 -7.746 -13.593 1.00 36.09 169 ASN A O 1
ATOM 1303 N N . GLY A 1 170 ? 32.134 -7.416 -15.439 1.00 43.44 170 GLY A N 1
ATOM 1304 C CA . GLY A 1 170 ? 32.105 -8.764 -15.998 1.00 43.44 170 GLY A CA 1
ATOM 1305 C C . GLY A 1 170 ? 32.425 -9.896 -15.018 1.00 43.44 170 GLY A C 1
ATOM 1306 O O . GLY A 1 170 ? 33.019 -9.689 -13.964 1.00 43.44 170 GLY A O 1
ATOM 1307 N N . ASP A 1 171 ? 32.035 -11.095 -15.449 1.00 37.12 171 ASP A N 1
ATOM 1308 C CA . ASP A 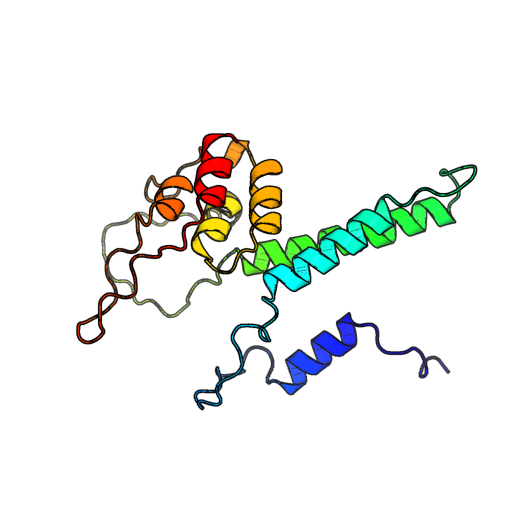1 171 ? 32.044 -12.379 -14.739 1.00 37.12 171 ASP A CA 1
ATOM 1309 C C . ASP A 1 171 ? 30.906 -12.598 -13.744 1.00 37.12 171 ASP A C 1
ATOM 1311 O O . ASP A 1 171 ? 31.097 -12.846 -12.558 1.00 37.12 171 ASP A O 1
ATOM 1315 N N . SER A 1 172 ? 29.684 -12.622 -14.271 1.00 36.16 172 SER A N 1
ATOM 1316 C CA . SER A 1 172 ? 28.656 -13.591 -13.883 1.00 36.16 172 SER A CA 1
ATOM 1317 C C . SER A 1 172 ? 27.661 -13.716 -15.035 1.00 36.16 172 SER A C 1
ATOM 1319 O O . SER A 1 172 ? 27.402 -12.739 -15.734 1.00 36.16 172 SER A O 1
ATOM 1321 N N . ALA A 1 173 ? 27.178 -14.939 -15.265 1.00 34.50 173 ALA A N 1
ATOM 1322 C CA . ALA A 1 173 ? 26.140 -15.314 -16.228 1.00 34.50 173 ALA A CA 1
ATOM 1323 C C . ALA A 1 173 ? 25.011 -14.267 -16.321 1.00 34.50 173 ALA A C 1
ATOM 1325 O O . ALA A 1 173 ? 24.792 -13.579 -15.324 1.00 34.50 173 ALA A O 1
ATOM 1326 N N . PRO A 1 174 ? 24.287 -14.150 -17.460 1.00 37.78 174 PRO A N 1
ATOM 1327 C CA . PRO A 1 174 ? 23.174 -13.211 -17.583 1.00 37.78 174 PRO A CA 1
ATOM 1328 C C . PRO A 1 174 ? 22.264 -13.419 -16.378 1.00 37.78 174 PRO A C 1
ATOM 1330 O O . PRO A 1 174 ? 21.627 -14.467 -16.260 1.00 37.78 174 PRO A O 1
ATOM 1333 N N . VAL A 1 175 ? 22.303 -12.471 -15.435 1.00 43.88 175 VAL A N 1
ATOM 1334 C CA . VAL A 1 175 ? 21.395 -12.455 -14.295 1.00 43.88 175 VAL A CA 1
ATOM 1335 C C . VAL A 1 175 ? 20.040 -12.455 -14.954 1.00 43.88 175 VAL A C 1
ATOM 1337 O O . VAL A 1 175 ? 19.769 -11.571 -15.767 1.00 43.88 175 VAL A O 1
ATOM 1340 N N . ALA A 1 176 ? 19.334 -13.565 -14.743 1.00 39.81 176 ALA A N 1
ATOM 1341 C CA . ALA A 1 176 ? 18.156 -13.960 -15.480 1.00 39.81 176 ALA A CA 1
ATOM 1342 C C . ALA A 1 176 ? 17.352 -12.718 -15.847 1.00 39.81 176 ALA A C 1
ATOM 1344 O O . ALA A 1 176 ? 16.965 -11.966 -14.955 1.00 39.81 176 ALA A O 1
ATOM 1345 N N . SER A 1 177 ? 17.132 -12.497 -17.147 1.00 39.06 177 SER A N 1
ATOM 1346 C CA . SER A 1 177 ? 16.013 -11.671 -17.592 1.00 39.06 177 SER A CA 1
ATOM 1347 C C . SER A 1 177 ? 14.840 -12.065 -16.702 1.00 39.06 177 SER A C 1
ATOM 1349 O O . SER A 1 177 ? 14.492 -13.251 -16.753 1.00 39.06 177 SER A O 1
ATOM 1351 N N . PRO A 1 178 ? 14.319 -11.195 -15.818 1.00 46.94 178 PRO A N 1
ATOM 1352 C CA . PRO A 1 178 ? 13.370 -11.668 -14.839 1.00 46.94 178 PRO A CA 1
ATOM 1353 C C . PRO A 1 178 ? 12.148 -12.144 -15.614 1.00 46.94 178 PRO A C 1
ATOM 1355 O O . PRO A 1 178 ? 11.319 -11.346 -16.040 1.00 46.94 178 PRO A O 1
ATOM 1358 N N . GLU A 1 179 ? 11.977 -13.459 -15.727 1.00 45.88 179 GLU A N 1
ATOM 1359 C CA . GLU A 1 179 ? 10.703 -14.122 -16.029 1.00 45.88 179 GLU A CA 1
ATOM 1360 C C . GLU A 1 179 ? 9.657 -13.831 -14.918 1.00 45.88 179 GLU A C 1
ATOM 1362 O O . GLU A 1 179 ? 8.650 -14.518 -14.793 1.00 45.88 179 GLU A O 1
ATOM 1367 N N . ALA A 1 180 ? 9.890 -12.800 -14.096 1.00 44.09 180 ALA A N 1
ATOM 1368 C CA . ALA A 1 180 ? 9.248 -12.484 -12.834 1.00 44.09 180 ALA A CA 1
ATOM 1369 C C . ALA A 1 180 ? 8.788 -11.018 -12.730 1.00 44.09 180 ALA A C 1
ATOM 1371 O O . ALA A 1 180 ? 8.356 -10.604 -11.656 1.00 44.09 180 ALA A O 1
ATOM 1372 N N . TYR A 1 181 ? 8.776 -10.234 -13.816 1.00 54.06 181 TYR A N 1
ATOM 1373 C CA . TYR A 1 181 ? 7.783 -9.157 -13.873 1.00 54.06 181 TYR A CA 1
ATOM 1374 C C . TYR A 1 181 ? 6.447 -9.824 -14.131 1.00 54.06 181 TYR A C 1
ATOM 1376 O O . TYR A 1 181 ? 6.074 -10.123 -15.266 1.00 54.06 181 TYR A O 1
ATOM 1384 N N . SER A 1 182 ? 5.784 -10.195 -13.038 1.00 61.00 182 SER A N 1
ATOM 1385 C CA . SER A 1 182 ? 4.542 -10.930 -13.149 1.00 61.00 182 SER A CA 1
ATOM 1386 C C . SER A 1 182 ? 3.568 -10.047 -13.927 1.00 61.00 182 SER A C 1
ATOM 1388 O O . SER A 1 182 ? 3.431 -8.862 -13.627 1.00 61.00 182 SER A O 1
ATOM 1390 N N . LYS A 1 183 ? 2.940 -10.613 -14.962 1.00 66.94 183 LYS A N 1
ATOM 1391 C CA . LYS A 1 183 ? 1.882 -9.990 -15.775 1.00 66.94 183 LYS A CA 1
ATOM 1392 C C . LYS A 1 183 ? 0.956 -9.088 -14.943 1.00 66.94 183 LYS A C 1
ATOM 1394 O O . LYS A 1 183 ? 0.556 -8.037 -15.417 1.00 66.94 183 LYS A O 1
ATOM 1399 N N . TYR A 1 184 ? 0.702 -9.473 -13.692 1.00 69.81 184 TYR A N 1
ATOM 1400 C CA . TYR A 1 184 ? -0.029 -8.701 -12.695 1.00 69.81 184 TYR A CA 1
ATOM 1401 C C . TYR A 1 184 ? 0.509 -7.278 -12.486 1.00 69.81 184 TYR A C 1
ATOM 1403 O O . TYR A 1 184 ? -0.268 -6.348 -12.573 1.00 69.81 184 TYR A O 1
ATOM 1411 N N . VAL A 1 185 ? 1.812 -7.060 -12.281 1.00 72.12 185 VAL A N 1
ATOM 1412 C CA . VAL A 1 185 ? 2.368 -5.706 -12.063 1.00 72.12 185 VAL A CA 1
ATOM 1413 C C . VAL A 1 185 ? 2.100 -4.794 -13.259 1.00 72.12 185 VAL A C 1
ATOM 1415 O O . VAL A 1 185 ? 1.717 -3.640 -13.098 1.00 72.12 185 VAL A O 1
ATOM 1418 N N . ILE A 1 186 ? 2.314 -5.318 -14.465 1.00 75.06 186 ILE A N 1
ATOM 1419 C CA . ILE A 1 186 ? 2.113 -4.570 -15.707 1.00 75.06 186 ILE A CA 1
ATOM 1420 C C . ILE A 1 186 ? 0.620 -4.311 -15.929 1.00 75.06 186 ILE A C 1
ATOM 1422 O O . ILE A 1 186 ? 0.258 -3.193 -16.276 1.00 75.06 186 ILE A O 1
ATOM 1426 N N . ASP A 1 187 ? -0.236 -5.306 -15.694 1.00 78.50 187 ASP A N 1
ATOM 1427 C CA . ASP A 1 187 ? -1.687 -5.158 -15.803 1.00 78.50 187 ASP A CA 1
ATOM 1428 C C . ASP A 1 187 ? -2.216 -4.117 -14.806 1.00 78.50 187 ASP A C 1
ATOM 1430 O O . ASP A 1 187 ? -2.919 -3.200 -15.217 1.00 78.50 187 ASP A O 1
ATOM 1434 N N . GLU A 1 188 ? -1.837 -4.193 -13.529 1.00 79.38 188 GLU A N 1
ATOM 1435 C CA . GLU A 1 188 ? -2.258 -3.221 -12.511 1.00 79.38 188 GLU A CA 1
ATOM 1436 C C . GLU A 1 188 ? -1.841 -1.795 -12.899 1.00 79.38 188 GLU A C 1
ATOM 1438 O O . GLU A 1 188 ? -2.637 -0.874 -12.794 1.00 79.38 188 GLU A O 1
ATOM 1443 N N . LEU A 1 189 ? -0.626 -1.593 -13.425 1.00 80.19 189 LEU A N 1
ATOM 1444 C CA . LEU A 1 189 ? -0.169 -0.265 -13.859 1.00 80.19 189 LEU A CA 1
ATOM 1445 C C . LEU A 1 189 ? -0.821 0.222 -15.165 1.00 80.19 189 LEU A C 1
ATOM 1447 O O . LEU A 1 189 ? -0.864 1.428 -15.400 1.00 80.19 189 LEU A O 1
ATOM 1451 N N . LEU A 1 190 ? -1.267 -0.685 -16.039 1.00 78.25 190 LEU A N 1
ATOM 1452 C CA . LEU A 1 190 ? -1.923 -0.345 -17.309 1.00 78.25 190 LEU A CA 1
ATOM 1453 C C . LEU A 1 190 ? -3.427 -0.089 -17.157 1.00 78.25 190 LEU A C 1
ATOM 1455 O O . LEU A 1 190 ? -3.987 0.645 -17.971 1.00 78.25 190 LEU A O 1
ATOM 1459 N N . TYR A 1 191 ? -4.069 -0.722 -16.173 1.00 75.62 191 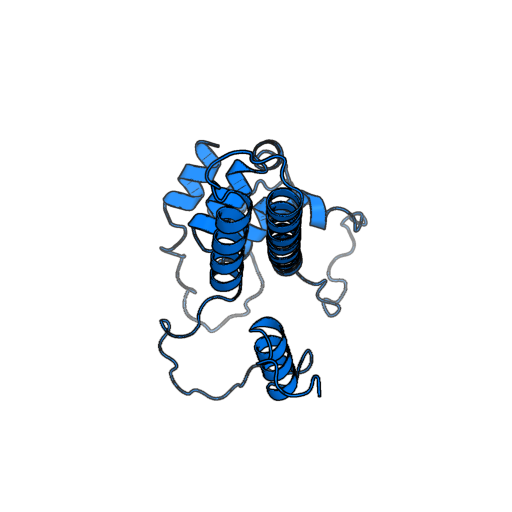TYR A N 1
ATOM 1460 C CA . TYR A 1 191 ? -5.512 -0.634 -15.930 1.00 75.62 191 TYR A CA 1
ATOM 1461 C C . TYR A 1 191 ? -5.892 0.195 -14.689 1.00 75.62 191 TYR A C 1
ATOM 1463 O O . TYR A 1 191 ? -7.086 0.302 -14.404 1.00 75.62 191 TYR A O 1
ATOM 1471 N N . ALA A 1 192 ? -4.910 0.760 -13.980 1.00 64.31 192 ALA A N 1
ATOM 1472 C CA . ALA A 1 192 ? -5.097 1.757 -12.921 1.00 64.31 192 ALA A CA 1
ATOM 1473 C C . ALA A 1 192 ? -5.718 3.068 -13.434 1.00 64.31 192 ALA A C 1
ATOM 1475 O O . ALA A 1 192 ? -5.380 3.501 -14.561 1.00 64.31 192 ALA A O 1
#

Organism: NCBI:txid267567

InterPro domains:
  IPR036770 Ankyrin repeat-containing domain superfamily [G3DSA:1.25.40.20] (10-177)